Protein AF-A0A9D4DA53-F1 (afdb_monomer_lite)

Sequence (229 aa):
MPGQYHRYPRRIFRSSSSSSSSSSSSSSSSSSSSSSSSISSSSSSSSSSSSSSSSSSSSSSSSSSSSSSSSSSSSSAAAAAAAAVVVVEVVVVVVVVVVVVVVVVVVVVVVVVVVVEVEVVVVVVVVVVVVVVVVVIVVVVVVVVVVVVVVVVVVVVVVVVVVVVVVVVVAVVVVVVVVVVVVVVVVVVVVVVVVVVVVVVVVVVVVVVVVVVVVVVVEVVYKVFKLLM

Radius of gyration: 72.39 Å; chains: 1; bounding box: 134×86×219 Å

Structure (mmCIF, N/CA/C/O backbone):
data_AF-A0A9D4DA53-F1
#
_entry.id   AF-A0A9D4DA53-F1
#
loop_
_atom_site.group_PDB
_atom_site.id
_atom_site.type_symbol
_atom_site.label_atom_id
_atom_site.label_alt_id
_atom_site.label_comp_id
_atom_site.label_asym_id
_atom_site.label_entity_id
_atom_site.label_seq_id
_atom_site.pdbx_PDB_ins_code
_atom_site.Cartn_x
_atom_site.Cartn_y
_atom_site.Cartn_z
_atom_site.occupancy
_atom_site.B_iso_or_equiv
_atom_site.auth_seq_id
_atom_site.auth_comp_id
_atom_site.auth_asym_id
_atom_site.auth_atom_id
_atom_site.pdbx_PDB_model_num
ATOM 1 N N . MET A 1 1 ? 1.112 43.609 28.127 1.00 52.12 1 MET A N 1
ATOM 2 C CA . MET A 1 1 ? -0.219 44.181 28.433 1.00 52.12 1 MET A CA 1
ATOM 3 C C . MET A 1 1 ? -1.091 43.083 29.027 1.00 52.12 1 MET A C 1
ATOM 5 O O . MET A 1 1 ? -1.159 42.033 28.400 1.00 52.12 1 MET A O 1
ATOM 9 N N . PRO A 1 2 ? -1.708 43.268 30.206 1.00 50.66 2 PRO A N 1
ATOM 10 C CA . PRO A 1 2 ? -2.645 42.300 30.775 1.00 50.66 2 PRO A CA 1
ATOM 11 C C . PRO A 1 2 ? -4.085 42.581 30.306 1.00 50.66 2 PRO A C 1
ATOM 13 O O . PRO A 1 2 ? -4.630 43.645 30.587 1.00 50.66 2 PRO A O 1
ATOM 16 N N . GLY A 1 3 ? -4.708 41.629 29.607 1.00 52.81 3 GLY A N 1
ATOM 17 C CA . GLY A 1 3 ? -6.143 41.663 29.296 1.00 52.81 3 GLY A CA 1
ATOM 18 C C . GLY A 1 3 ? -6.958 41.009 30.414 1.00 52.81 3 GLY A C 1
ATOM 19 O O . GLY A 1 3 ? -6.623 39.910 30.846 1.00 52.81 3 GLY A O 1
ATOM 20 N N . GLN A 1 4 ? -8.010 41.677 30.891 1.00 59.19 4 GLN A N 1
ATOM 21 C CA . GLN A 1 4 ? -8.919 41.177 31.933 1.00 59.19 4 GLN A CA 1
ATOM 22 C C . GLN A 1 4 ? -10.347 40.964 31.390 1.00 59.19 4 GLN A C 1
ATOM 24 O O . GLN A 1 4 ? -10.688 41.489 30.332 1.00 59.19 4 GLN A O 1
ATOM 29 N N . TYR A 1 5 ? -11.187 40.300 32.200 1.00 47.75 5 TYR A N 1
ATOM 30 C CA . TYR A 1 5 ? -12.646 40.124 32.041 1.00 47.75 5 TYR A CA 1
ATOM 31 C C . TYR A 1 5 ? -13.084 39.121 30.938 1.00 47.75 5 TYR A C 1
ATOM 33 O O . TYR A 1 5 ? -12.321 38.825 30.030 1.00 47.75 5 TYR A O 1
ATOM 41 N N . HIS A 1 6 ? -14.269 38.485 30.977 1.00 52.47 6 HIS A N 1
ATOM 42 C CA . HIS A 1 6 ? -15.476 38.696 31.809 1.00 52.47 6 HIS A CA 1
ATOM 43 C C . HIS A 1 6 ? -16.073 37.383 32.405 1.00 52.47 6 HIS A C 1
ATOM 45 O O . HIS A 1 6 ? -15.463 36.321 32.337 1.00 52.47 6 HIS A O 1
ATOM 51 N N . ARG A 1 7 ? -17.257 37.463 33.044 1.00 54.94 7 ARG A N 1
ATOM 52 C CA . ARG A 1 7 ? -17.916 36.420 33.873 1.00 54.94 7 ARG A CA 1
ATOM 53 C C . ARG A 1 7 ? -19.320 36.023 33.360 1.00 54.94 7 ARG A C 1
ATOM 55 O O . ARG A 1 7 ? -20.121 36.931 33.172 1.00 54.94 7 ARG A O 1
ATOM 62 N N . TYR A 1 8 ? -19.649 34.717 33.413 1.00 45.56 8 TYR A N 1
ATOM 63 C CA . TYR A 1 8 ? -21.004 34.119 33.626 1.00 45.56 8 TYR A CA 1
ATOM 64 C C . TYR A 1 8 ? -22.143 34.470 32.613 1.00 45.56 8 TYR A C 1
ATOM 66 O O . TYR A 1 8 ? -21.909 35.290 31.731 1.00 45.56 8 TYR A O 1
ATOM 74 N N . PRO A 1 9 ? -23.385 33.905 32.692 1.00 57.00 9 PRO A N 1
ATOM 75 C CA . PRO A 1 9 ? -23.928 32.797 33.508 1.00 57.00 9 PRO A CA 1
ATOM 76 C C . PRO A 1 9 ? -24.655 31.661 32.717 1.00 57.00 9 PRO A C 1
ATOM 78 O O . PRO A 1 9 ? -24.706 31.629 31.493 1.00 57.00 9 PRO A O 1
ATOM 81 N N . ARG A 1 10 ? -25.251 30.726 33.480 1.00 49.84 10 ARG A N 1
ATOM 82 C CA . ARG A 1 10 ? -26.115 29.579 33.100 1.00 49.84 10 ARG A CA 1
ATOM 83 C C . ARG A 1 10 ? -27.223 29.861 32.062 1.00 49.84 10 ARG A C 1
ATOM 85 O O . ARG A 1 10 ? -27.816 30.936 32.056 1.00 49.84 10 ARG A O 1
ATOM 92 N N . ARG A 1 11 ? -27.702 28.787 31.412 1.00 49.25 11 ARG A N 1
ATOM 93 C CA . ARG A 1 11 ? -29.139 28.591 31.111 1.00 49.25 11 ARG A CA 1
ATOM 94 C C . ARG A 1 11 ? -29.649 27.253 31.657 1.00 49.25 11 ARG A C 1
ATOM 96 O O . ARG A 1 11 ? -28.903 26.285 31.740 1.00 49.25 11 ARG A O 1
ATOM 103 N N . ILE A 1 12 ? -30.923 27.237 32.041 1.00 49.75 12 ILE A N 1
ATOM 104 C CA . ILE A 1 12 ? -31.707 26.062 32.449 1.00 49.75 12 ILE A CA 1
ATOM 105 C C . ILE A 1 12 ? -32.776 25.856 31.376 1.00 49.75 12 ILE A C 1
ATOM 107 O O . ILE A 1 12 ? -33.325 26.845 30.892 1.00 49.75 12 ILE A O 1
ATOM 111 N N . PHE A 1 13 ? -33.130 24.609 31.064 1.00 45.81 13 PHE A N 1
ATOM 112 C CA . PHE A 1 13 ? -34.412 24.303 30.430 1.00 45.81 13 PHE A CA 1
ATOM 113 C C . PHE A 1 13 ? -35.111 23.146 31.150 1.00 45.81 13 PHE A C 1
ATOM 115 O O . PHE A 1 13 ? -34.511 22.110 31.424 1.00 45.81 13 PHE A O 1
ATOM 122 N N . ARG A 1 14 ? -36.391 23.357 31.468 1.00 56.56 14 ARG A N 1
ATOM 123 C CA . ARG A 1 14 ? -37.342 22.363 31.977 1.00 56.56 14 ARG A CA 1
ATOM 124 C C . ARG A 1 14 ? -38.511 22.301 30.995 1.00 56.56 14 ARG A C 1
ATOM 126 O O . ARG A 1 14 ? -39.096 23.339 30.705 1.00 56.56 14 ARG A O 1
ATOM 133 N N . SER A 1 15 ? -38.867 21.104 30.548 1.00 43.38 15 SER A N 1
ATOM 134 C CA . SER A 1 15 ? -40.193 20.675 30.062 1.00 43.38 15 SER A CA 1
ATOM 135 C C . SER A 1 15 ? -40.105 19.141 29.984 1.00 43.38 15 SER A C 1
ATOM 137 O O . SER A 1 15 ? -39.123 18.651 29.439 1.00 43.38 15 SER A O 1
ATOM 139 N N . SER A 1 16 ? -40.911 18.303 30.642 1.00 46.66 16 SER A N 1
ATOM 140 C CA . SER A 1 16 ? -42.367 18.293 30.892 1.00 46.66 16 SER A CA 1
ATOM 141 C C . SER A 1 16 ? -43.195 17.951 29.649 1.00 46.66 16 SER A C 1
ATOM 143 O O . SER A 1 16 ? -43.472 18.848 28.857 1.00 46.66 16 SER A O 1
ATOM 145 N N . SER A 1 17 ? -43.656 16.692 29.528 1.00 42.91 17 SER A N 1
ATOM 146 C CA . SER A 1 17 ? -45.090 16.315 29.670 1.00 42.91 17 SER A CA 1
ATOM 147 C C . SER A 1 17 ? -45.451 14.917 29.112 1.00 42.91 17 SER A C 1
ATOM 149 O O . SER A 1 17 ? -44.774 14.414 28.224 1.00 42.91 17 SER A O 1
ATOM 151 N N . SER A 1 18 ? -46.566 14.352 29.619 1.00 39.41 18 SER A N 1
ATOM 152 C CA . SER A 1 18 ? -47.489 13.357 28.995 1.00 39.41 18 SER A CA 1
ATOM 153 C C . SER A 1 18 ? -46.903 12.071 28.366 1.00 39.41 18 SER A C 1
ATOM 155 O O . SER A 1 18 ? -46.364 12.099 27.269 1.00 39.41 18 SER A O 1
ATOM 157 N N . SER A 1 19 ? -46.978 10.896 29.004 1.00 48.22 19 SER A N 1
ATOM 158 C CA . SER A 1 19 ? -48.161 9.996 29.070 1.00 48.22 19 SER A CA 1
ATOM 159 C C . SER A 1 19 ? -48.735 9.527 27.718 1.00 48.22 19 SER A C 1
ATOM 161 O O . SER A 1 19 ? -49.374 10.305 27.019 1.00 48.22 19 SER A O 1
ATOM 163 N N . SER A 1 20 ? -48.636 8.224 27.420 1.00 36.50 20 SER A N 1
ATOM 164 C CA . SER A 1 20 ? -49.614 7.457 26.613 1.00 36.50 20 SER A CA 1
ATOM 165 C C . SER A 1 20 ? -49.422 5.941 26.819 1.00 36.50 20 SER A C 1
ATOM 167 O O . SER A 1 20 ? -48.342 5.506 27.218 1.00 36.50 20 SER A O 1
ATOM 169 N N . SER A 1 21 ? -50.479 5.141 26.628 1.00 46.25 21 SER A N 1
ATOM 170 C CA . SER A 1 21 ? -50.524 3.710 26.984 1.00 46.25 21 SER A CA 1
ATOM 171 C C . SER A 1 21 ? -51.344 2.869 25.992 1.00 46.25 21 SER A C 1
ATOM 173 O O . SER A 1 21 ? -52.471 3.227 25.661 1.00 46.25 21 SER A O 1
ATOM 175 N N . SER A 1 22 ? -50.773 1.757 25.506 1.00 38.19 22 SER A N 1
ATOM 176 C CA . SER A 1 22 ? -51.409 0.636 24.763 1.00 38.19 22 SER A CA 1
ATOM 177 C C . SER A 1 22 ? -50.315 -0.289 24.180 1.00 38.19 22 SER A C 1
ATOM 179 O O . SER A 1 22 ? -49.172 0.151 24.102 1.00 38.19 22 SER A O 1
ATOM 181 N N . SER A 1 23 ? -50.519 -1.518 23.676 1.00 40.12 23 SER A N 1
ATOM 182 C CA . SER A 1 23 ? -51.458 -2.653 23.889 1.00 40.12 23 SER A CA 1
ATOM 183 C C . SER A 1 23 ? -51.085 -3.753 22.856 1.00 40.12 23 SER A C 1
ATOM 185 O O . SER A 1 23 ? -50.592 -3.385 21.794 1.00 40.12 23 SER A O 1
ATOM 187 N N . SER A 1 24 ? -51.423 -5.044 23.072 1.00 37.59 24 SER A N 1
ATOM 188 C CA . SER A 1 24 ? -51.358 -6.177 22.081 1.00 37.59 24 SER A CA 1
ATOM 189 C C . SER A 1 24 ? -49.951 -6.550 21.522 1.00 37.59 24 SER A C 1
ATOM 191 O O . SER A 1 24 ? -49.042 -5.737 21.614 1.00 37.59 24 SER A O 1
ATOM 193 N N . SER A 1 25 ? -49.623 -7.709 20.913 1.00 37.44 25 SER A N 1
ATOM 194 C CA . SER A 1 25 ? -50.118 -9.120 20.835 1.00 37.44 25 SER A CA 1
ATOM 195 C C . SER A 1 25 ? -49.089 -9.934 19.989 1.00 37.44 25 SER A C 1
ATOM 197 O O . SER A 1 25 ? -48.328 -9.307 19.261 1.00 37.44 25 SER A O 1
ATOM 199 N N . SER A 1 26 ? -48.992 -11.275 19.917 1.00 37.00 26 SER A N 1
ATOM 200 C CA . SER A 1 26 ? -49.454 -12.450 20.702 1.00 37.00 26 SER A CA 1
ATOM 201 C C . SER A 1 26 ? -48.804 -13.741 20.114 1.00 37.00 26 SER A C 1
ATOM 203 O O . SER A 1 26 ? -48.104 -13.645 19.109 1.00 37.00 26 SER A O 1
ATOM 205 N N . SER A 1 27 ? -49.161 -14.945 20.614 1.00 36.59 27 SER A N 1
ATOM 206 C CA . SER A 1 27 ? -48.881 -16.300 20.029 1.00 36.59 27 SER A CA 1
ATOM 207 C C . SER A 1 27 ? -47.419 -16.806 20.182 1.00 36.59 27 SER A C 1
ATOM 209 O O . SER A 1 27 ? -46.504 -16.174 19.677 1.00 36.59 27 SER A O 1
ATOM 211 N N . SER A 1 28 ? -47.123 -17.799 21.048 1.00 36.91 28 SER A N 1
ATOM 212 C CA . SER A 1 28 ? -47.136 -19.283 20.827 1.00 36.91 28 SER A CA 1
ATOM 213 C C . SER A 1 28 ? -45.850 -19.808 20.128 1.00 36.91 28 SER A C 1
ATOM 215 O O . SER A 1 28 ? -45.198 -19.030 19.449 1.00 36.91 28 SER A O 1
ATOM 217 N N . SER A 1 29 ? -45.341 -21.049 20.249 1.00 35.72 29 SER A N 1
ATOM 218 C CA . SER A 1 29 ? -45.806 -22.390 20.716 1.00 35.72 29 SER A CA 1
ATOM 219 C C . SER A 1 29 ? -44.545 -23.230 21.139 1.00 35.72 29 SER A C 1
ATOM 221 O O . SER A 1 29 ? -43.447 -22.717 20.957 1.00 35.72 29 SER A O 1
ATOM 223 N N . SER A 1 30 ? -44.487 -24.494 21.618 1.00 36.84 30 SER A N 1
ATOM 224 C CA . SER A 1 30 ? -45.399 -25.529 22.190 1.00 36.84 30 SER A CA 1
ATOM 225 C C . SER A 1 30 ? -44.588 -26.789 22.622 1.00 36.84 30 SER A C 1
ATOM 227 O O . SER A 1 30 ? -43.616 -27.111 21.945 1.00 36.84 30 SER A O 1
ATOM 229 N N . SER A 1 31 ? -45.077 -27.570 23.608 1.00 37.19 31 SER A N 1
ATOM 230 C CA . SER A 1 31 ? -44.659 -28.963 23.970 1.00 37.19 31 SER A CA 1
ATOM 231 C C . SER A 1 31 ? -43.270 -29.131 24.656 1.00 37.19 31 SER A C 1
ATOM 233 O O . SER A 1 31 ? -42.379 -28.325 24.433 1.00 37.19 31 SER A O 1
ATOM 235 N N . SER A 1 32 ? -42.989 -30.123 25.529 1.00 36.53 32 SER A N 1
ATOM 236 C CA . SER A 1 32 ? -43.643 -31.431 25.795 1.00 36.53 32 SER A CA 1
ATOM 237 C C . SER A 1 32 ? -43.478 -31.936 27.258 1.00 36.53 32 SER A C 1
ATOM 239 O O . SER A 1 32 ? -42.452 -31.657 27.860 1.00 36.53 32 SER A O 1
ATOM 241 N N . SER A 1 33 ? -44.467 -32.710 27.752 1.00 37.66 33 SER A N 1
ATOM 242 C CA . SER A 1 33 ? -44.471 -33.929 28.630 1.00 37.66 33 SER A CA 1
ATOM 243 C C . SER A 1 33 ? -43.394 -34.173 29.739 1.00 37.66 33 SER A C 1
ATOM 245 O O . SER A 1 33 ? -42.234 -33.845 29.555 1.00 37.66 33 SER A O 1
ATOM 247 N N . SER A 1 34 ? -43.629 -34.851 30.888 1.00 37.19 34 SER A N 1
ATOM 248 C CA . SER A 1 34 ? -44.709 -35.780 31.331 1.00 37.19 34 SER A CA 1
ATOM 249 C C . SER A 1 34 ? -44.812 -35.909 32.881 1.00 37.19 34 SER A C 1
ATOM 251 O O . SER A 1 34 ? -43.816 -35.666 33.547 1.00 37.19 34 SER A O 1
ATOM 253 N N . SER A 1 35 ? -45.967 -36.386 33.396 1.00 36.38 35 SER A N 1
ATOM 254 C CA . SER A 1 35 ? -46.252 -37.218 34.616 1.00 36.38 35 SER A CA 1
ATOM 255 C C . SER A 1 35 ? -45.470 -37.002 35.947 1.00 36.38 35 SER A C 1
ATOM 257 O O . SER A 1 35 ? -44.250 -36.953 35.959 1.00 36.38 35 SER A O 1
ATOM 259 N N . SER A 1 36 ? -46.057 -37.012 37.161 1.00 37.88 36 SER A N 1
ATOM 260 C CA . SER A 1 36 ? -47.086 -37.926 37.737 1.00 37.88 36 SER A CA 1
ATOM 261 C C . SER A 1 36 ? -47.688 -37.362 39.066 1.00 37.88 36 SER A C 1
ATOM 263 O O . SER A 1 36 ? -47.331 -36.264 39.474 1.00 37.88 36 SER A O 1
ATOM 265 N N . SER A 1 37 ? -48.470 -38.110 39.868 1.00 36.69 37 SER A N 1
ATOM 266 C CA . SER A 1 37 ? -49.948 -38.199 39.755 1.00 36.69 37 SER A CA 1
ATOM 267 C C . SER A 1 37 ? -50.648 -38.872 40.980 1.00 36.69 37 SER A C 1
ATOM 269 O O . SER A 1 37 ? -51.132 -39.997 40.870 1.00 36.69 37 SER A O 1
ATOM 271 N N . SER A 1 38 ? -50.738 -38.200 42.140 1.00 38.19 38 SER A N 1
ATOM 272 C CA . SER A 1 38 ? -51.474 -38.646 43.361 1.00 38.19 38 SER A CA 1
ATOM 273 C C . SER A 1 38 ? -51.983 -37.402 44.133 1.00 38.19 38 SER A C 1
ATOM 275 O O . SER A 1 38 ? -51.151 -36.564 44.466 1.00 38.19 38 SER A O 1
ATOM 277 N N . ILE A 1 39 ? -53.276 -37.088 44.3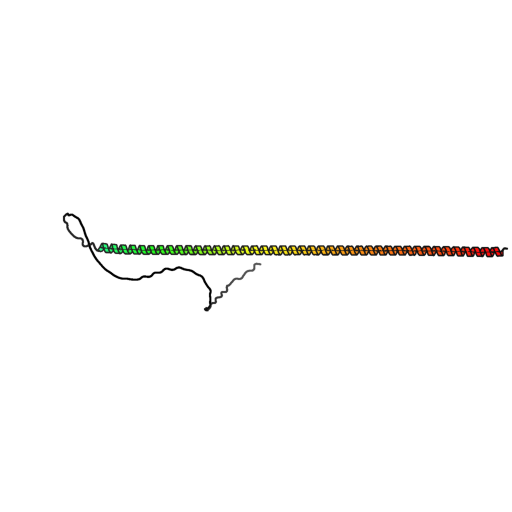50 1.00 37.72 39 ILE A N 1
ATOM 278 C CA . ILE A 1 39 ? -54.431 -37.861 44.889 1.00 37.72 39 ILE A CA 1
ATOM 279 C C . ILE A 1 39 ? -54.097 -38.340 46.334 1.00 37.72 39 ILE A C 1
ATOM 281 O O . ILE A 1 39 ? -53.068 -38.978 46.510 1.00 37.72 39 ILE A O 1
ATOM 285 N N . SER A 1 40 ? -54.827 -38.037 47.427 1.00 33.00 40 SER A N 1
ATOM 286 C CA . SER A 1 40 ? -56.294 -37.927 47.600 1.00 33.00 40 SER A CA 1
ATOM 287 C C . SER A 1 40 ? -56.776 -36.937 48.690 1.00 33.00 40 SER A C 1
ATOM 289 O O . SER A 1 40 ? -56.045 -36.558 49.596 1.00 33.00 40 SER A O 1
ATOM 291 N N . SER A 1 41 ? -58.067 -36.604 48.607 1.00 34.75 41 SER A N 1
ATOM 292 C CA . SER A 1 41 ? -58.944 -35.807 49.490 1.00 34.75 41 SER A CA 1
ATOM 293 C C . SER A 1 41 ? -59.242 -36.340 50.908 1.00 34.75 41 SER A C 1
ATOM 295 O O . SER A 1 41 ? -59.266 -37.556 51.087 1.00 34.75 41 SER A O 1
ATOM 297 N N . SER A 1 42 ? -59.658 -35.438 51.824 1.00 33.34 42 SER A N 1
ATOM 298 C CA . SER A 1 42 ? -60.733 -35.534 52.871 1.00 33.34 42 SER A CA 1
ATOM 299 C C . SER A 1 42 ? -60.409 -34.585 54.054 1.00 33.34 42 SER A C 1
ATOM 301 O O . SER A 1 42 ? -59.253 -34.557 54.452 1.00 33.34 42 SER A O 1
ATOM 303 N N . SER A 1 43 ? -61.244 -33.723 54.662 1.00 34.97 43 SER A N 1
ATOM 304 C CA . SER A 1 43 ? -62.707 -33.567 54.884 1.00 34.97 43 SER A CA 1
ATOM 305 C C . SER A 1 43 ? -63.128 -33.893 56.333 1.00 34.97 43 SER A C 1
ATOM 307 O O . SER A 1 43 ? -62.969 -35.033 56.750 1.00 34.97 43 SER A O 1
ATOM 309 N N . SER A 1 44 ? -63.780 -32.929 57.016 1.00 34.72 44 SER A N 1
ATOM 310 C CA . SER A 1 44 ? -64.633 -33.107 58.227 1.00 34.72 44 SER A CA 1
ATOM 311 C C . SER A 1 44 ? -63.961 -33.542 59.557 1.00 34.72 44 SER A C 1
ATOM 313 O O . SER A 1 44 ? -62.856 -34.063 59.542 1.00 34.72 44 SER A O 1
ATOM 315 N N . SER A 1 45 ? -64.549 -33.398 60.763 1.00 35.44 45 SER A N 1
ATOM 316 C CA . SER A 1 45 ? -65.577 -32.467 61.306 1.00 35.44 45 SER A CA 1
ATOM 317 C C . SER A 1 45 ? -65.685 -32.583 62.853 1.00 35.44 45 SER A C 1
ATOM 319 O O . SER A 1 45 ? -65.649 -33.690 63.371 1.00 35.44 45 SER A O 1
ATOM 321 N N . SER A 1 46 ? -65.979 -31.465 63.539 1.00 34.72 46 SER A N 1
ATOM 322 C CA . SER A 1 46 ? -66.791 -31.336 64.784 1.00 34.72 46 SER A CA 1
ATOM 323 C C . SER A 1 46 ? -66.379 -31.907 66.177 1.00 34.72 46 SER A C 1
ATOM 325 O O . SER A 1 46 ? -65.984 -33.052 66.341 1.00 34.72 46 SER A O 1
ATOM 327 N N . SER A 1 47 ? -66.734 -31.107 67.205 1.00 35.31 47 SER A N 1
ATOM 328 C CA . SER A 1 47 ? -67.382 -31.459 68.505 1.00 35.31 47 SER A CA 1
ATOM 329 C C . SER A 1 47 ? -66.658 -32.146 69.700 1.00 35.31 47 SER A C 1
ATOM 331 O O . SER A 1 47 ? -66.534 -33.361 69.745 1.00 35.31 47 SER A O 1
ATOM 333 N N . SER A 1 48 ? -66.476 -31.349 70.775 1.00 36.81 48 SER A N 1
ATOM 334 C CA . SER A 1 48 ? -67.137 -31.494 72.109 1.00 36.81 48 SER A CA 1
ATOM 335 C C . SER A 1 48 ? -66.612 -32.402 73.263 1.00 36.81 48 SER A C 1
ATOM 337 O O . SER A 1 48 ? -66.491 -33.610 73.129 1.00 36.81 48 SER A O 1
ATOM 339 N N . SER A 1 49 ? -66.576 -31.791 74.470 1.00 36.66 49 SER A N 1
ATOM 340 C CA . SER A 1 49 ? -66.991 -32.321 75.805 1.00 36.66 49 SER A CA 1
ATOM 341 C C . SER A 1 49 ? -66.090 -33.201 76.724 1.00 36.66 49 SER A C 1
ATOM 343 O O . SER A 1 49 ? -65.975 -34.403 76.539 1.00 36.66 49 SER A O 1
ATOM 345 N N . SER A 1 50 ? -65.712 -32.606 77.876 1.00 36.34 50 SER A N 1
ATOM 346 C CA . SER A 1 50 ? -66.051 -33.049 79.265 1.00 36.34 50 SER A CA 1
ATOM 347 C C . SER A 1 50 ? -65.333 -34.196 80.046 1.00 36.34 50 SER A C 1
ATOM 349 O O . SER A 1 50 ? -65.440 -35.365 79.704 1.00 36.34 50 SER A O 1
ATOM 351 N N . SER A 1 51 ? -64.863 -33.834 81.264 1.00 37.34 51 SER A N 1
ATOM 352 C CA . SER A 1 51 ? -65.052 -34.525 82.583 1.00 37.34 51 SER A CA 1
ATOM 353 C C . SER A 1 51 ? -64.112 -35.628 83.170 1.00 37.34 51 SER A C 1
ATOM 355 O O . SER A 1 51 ? -64.184 -36.789 82.794 1.00 37.34 51 SER A O 1
ATOM 357 N N . SER A 1 52 ? -63.465 -35.266 84.303 1.00 36.16 52 SER A N 1
ATOM 358 C CA . SER A 1 52 ? -63.474 -35.946 85.642 1.00 36.16 52 SER A CA 1
ATOM 359 C C . SER A 1 52 ? -62.555 -37.136 86.065 1.00 36.16 52 SER A C 1
ATOM 361 O O . SER A 1 52 ? -62.591 -38.207 85.475 1.00 36.16 52 SER A O 1
ATOM 363 N N . SER A 1 53 ? -61.976 -36.997 87.289 1.00 35.19 53 SER A N 1
ATOM 364 C CA . SER A 1 53 ? -61.667 -38.022 88.355 1.00 35.19 53 SER A CA 1
ATOM 365 C C . SER A 1 53 ? -60.608 -39.145 88.134 1.00 35.19 53 SER A C 1
ATOM 367 O O . SER A 1 53 ? -60.442 -39.594 87.012 1.00 35.19 53 SER A O 1
ATOM 369 N N . SER A 1 54 ? -59.900 -39.720 89.142 1.00 36.25 54 SER A N 1
ATOM 370 C CA . SER A 1 54 ? -59.598 -39.371 90.569 1.00 36.25 54 SER A CA 1
ATOM 371 C C . SER A 1 54 ? -58.578 -40.354 91.245 1.00 36.25 54 SER A C 1
ATOM 373 O O . SER A 1 54 ? -58.313 -41.417 90.693 1.00 36.25 54 SER A O 1
ATOM 375 N N . SER A 1 55 ? -58.143 -40.060 92.496 1.00 35.81 55 SER A N 1
ATOM 376 C CA . SER A 1 55 ? -57.552 -40.986 93.526 1.00 35.81 55 SER A CA 1
ATOM 377 C C . SER A 1 55 ? -56.034 -41.348 93.403 1.00 35.81 55 SER A C 1
ATOM 379 O O . SER A 1 55 ? -55.511 -41.333 92.298 1.00 35.81 55 SER A O 1
ATOM 381 N N . SER A 1 56 ? -55.222 -41.670 94.445 1.00 34.34 56 SER A N 1
ATOM 382 C CA . SER A 1 56 ? -55.443 -41.942 95.900 1.00 34.34 56 SER A CA 1
ATOM 383 C C . SER A 1 56 ? -54.179 -41.727 96.797 1.00 34.34 56 SER A C 1
ATOM 385 O O . SER A 1 56 ? -53.076 -41.957 96.315 1.00 34.34 56 SER A O 1
ATOM 387 N N . SER A 1 57 ? -54.372 -41.483 98.115 1.00 33.47 57 SER A N 1
ATOM 388 C CA . SER A 1 57 ? -53.477 -41.814 99.279 1.00 33.47 57 SER A CA 1
ATOM 389 C C . SER A 1 57 ? -52.106 -41.081 99.443 1.00 33.47 57 SER A C 1
ATOM 391 O O . SER A 1 57 ? -51.514 -40.664 98.460 1.00 33.47 57 SER A O 1
ATOM 393 N N . SER A 1 58 ? -51.505 -40.864 100.639 1.00 32.94 58 SER A N 1
ATOM 394 C CA . SER A 1 58 ? -51.803 -41.302 102.035 1.00 32.94 58 SER A CA 1
ATOM 395 C C . SER A 1 58 ? -51.188 -40.364 103.124 1.00 32.94 58 SER A C 1
ATOM 397 O O . SER A 1 58 ? -50.112 -39.838 102.882 1.00 32.94 58 SER A O 1
ATOM 399 N N . SER A 1 59 ? -51.842 -40.250 104.303 1.00 32.53 59 SER A N 1
ATOM 400 C CA . SER A 1 59 ? -51.334 -40.168 105.721 1.00 32.53 59 SER A CA 1
ATOM 401 C C . SER A 1 59 ? -50.117 -39.267 106.128 1.00 32.53 59 SER A C 1
ATOM 403 O O . SER A 1 59 ? -49.143 -39.190 105.399 1.00 32.53 59 SER A O 1
ATOM 405 N N . SER A 1 60 ? -49.989 -38.610 107.306 1.00 31.64 60 SER A N 1
ATOM 406 C CA . SER A 1 60 ? -50.779 -38.507 108.565 1.00 31.64 60 SER A CA 1
ATOM 407 C C . SER A 1 60 ? -50.470 -37.210 109.369 1.00 31.64 60 SER A C 1
ATOM 409 O O . SER A 1 60 ? -49.337 -36.749 109.382 1.00 31.64 60 SER A O 1
ATOM 411 N N . SER A 1 61 ? -51.464 -36.705 110.121 1.00 34.41 61 SER A N 1
ATOM 412 C CA . SER A 1 61 ? -51.411 -35.971 111.422 1.00 34.41 61 SER A CA 1
ATOM 413 C C . SER A 1 61 ? -50.156 -35.194 111.907 1.00 34.41 61 SER A C 1
ATOM 415 O O . SER A 1 61 ? -49.139 -35.818 112.213 1.00 34.41 61 SER A O 1
ATOM 417 N N . SER A 1 62 ? -50.330 -33.914 112.302 1.00 33.28 62 SER A N 1
ATOM 418 C CA . SER A 1 62 ? -50.363 -33.495 113.738 1.00 33.28 62 SER A CA 1
ATOM 419 C C . SER A 1 62 ? -50.575 -31.981 113.990 1.00 33.28 62 SER A C 1
ATOM 421 O O . SER A 1 62 ? -49.744 -31.167 113.620 1.00 33.28 62 SER 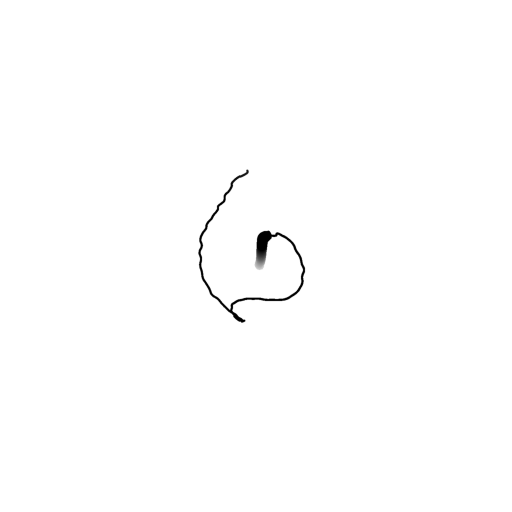A O 1
ATOM 423 N N . SER A 1 63 ? -51.643 -31.667 114.735 1.00 37.78 63 SER A N 1
ATOM 424 C CA . SER A 1 63 ? -51.705 -30.754 115.904 1.00 37.78 63 SER A CA 1
ATOM 425 C C . SER A 1 63 ? -51.312 -29.252 115.869 1.00 37.78 63 SER A C 1
ATOM 427 O O . SER A 1 63 ? -50.192 -28.872 115.556 1.00 37.78 63 SER A O 1
ATOM 429 N N . SER A 1 64 ? -52.207 -28.460 116.489 1.00 36.22 64 SER A N 1
ATOM 430 C CA . SER A 1 64 ? -51.951 -27.259 117.323 1.00 36.22 64 SER A CA 1
ATOM 431 C C . SER A 1 64 ? -51.788 -25.856 116.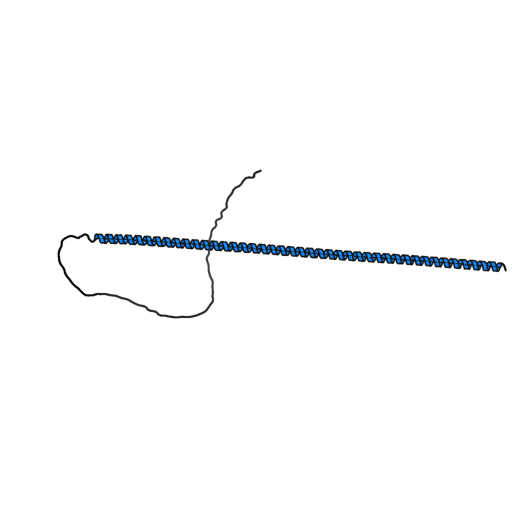698 1.00 36.22 64 SER A C 1
ATOM 433 O O . SER A 1 64 ? -50.721 -25.460 116.254 1.00 36.22 64 SER A O 1
ATOM 435 N N . SER A 1 65 ? -52.839 -25.049 116.904 1.00 44.16 65 SER A N 1
ATOM 436 C CA . SER A 1 65 ? -52.802 -23.698 117.509 1.00 44.16 65 SER A CA 1
ATOM 437 C C . SER A 1 65 ? -51.896 -22.593 116.929 1.00 44.16 65 SER A C 1
ATOM 439 O O . SER A 1 65 ? -50.701 -22.574 117.213 1.00 44.16 65 SER A O 1
ATOM 441 N N . SER A 1 66 ? -52.501 -21.530 116.367 1.00 34.41 66 SER A N 1
ATOM 442 C CA . SER A 1 66 ? -52.484 -20.164 116.963 1.00 34.41 66 SER A CA 1
ATOM 443 C C . SER A 1 66 ? -53.107 -19.069 116.074 1.00 34.41 66 SER A C 1
ATOM 445 O O . SER A 1 66 ? -52.798 -18.952 114.898 1.00 34.41 66 SER A O 1
ATOM 447 N N . SER A 1 67 ? -53.931 -18.228 116.705 1.00 38.81 67 SER A N 1
ATOM 448 C CA . SER A 1 67 ? -53.966 -16.753 116.616 1.00 38.81 67 SER A CA 1
ATOM 449 C C . SER A 1 67 ? -53.746 -15.992 115.284 1.00 38.81 67 SER A C 1
ATOM 451 O O . SER A 1 67 ? -52.624 -15.831 114.820 1.00 38.81 67 SER A O 1
ATOM 453 N N . SER A 1 68 ? -54.806 -15.271 114.891 1.00 44.22 68 SER A N 1
ATOM 454 C CA . SER A 1 68 ? -54.787 -13.853 114.455 1.00 44.22 68 SER A CA 1
ATOM 455 C C . SER A 1 68 ? -54.332 -13.431 113.039 1.00 44.22 68 SER A C 1
ATOM 457 O O . SER A 1 68 ? -53.184 -13.571 112.641 1.00 44.22 68 SER A O 1
ATOM 459 N N . SER A 1 69 ? -55.232 -12.673 112.386 1.00 45.25 69 SER A N 1
ATOM 460 C CA . SER A 1 69 ? -54.985 -11.555 111.441 1.00 45.25 69 SER A CA 1
ATOM 461 C C . SER A 1 69 ? -54.119 -11.775 110.184 1.00 45.25 69 SER A C 1
ATOM 463 O O . SER A 1 69 ? -52.892 -11.748 110.249 1.00 45.25 69 SER A O 1
ATOM 465 N N . SER A 1 70 ? -54.746 -11.805 108.995 1.00 39.53 70 SER A N 1
ATOM 466 C CA . SER A 1 70 ? -54.061 -11.622 107.692 1.00 39.53 70 SER A CA 1
ATOM 467 C C . SER A 1 70 ? -55.003 -11.143 106.562 1.00 39.53 70 SER A C 1
ATOM 469 O O . SER A 1 70 ? -55.244 -11.860 105.595 1.00 39.53 70 SER A O 1
ATOM 471 N N . SER A 1 71 ? -55.548 -9.925 106.641 1.00 45.00 71 SER A N 1
ATOM 472 C CA . SER A 1 71 ? -56.500 -9.393 105.633 1.00 45.00 71 SER A CA 1
ATOM 473 C C . SER A 1 71 ? -55.843 -8.743 104.397 1.00 45.00 71 SER A C 1
ATOM 475 O O . SER A 1 71 ? -56.493 -7.987 103.680 1.00 45.00 71 SER A O 1
ATOM 477 N N . SER A 1 72 ? -54.549 -8.986 104.166 1.00 49.00 72 SER A N 1
ATOM 478 C CA . SER A 1 72 ? -53.684 -8.113 103.346 1.00 49.00 72 SER A CA 1
ATOM 479 C C . SER A 1 72 ? -53.200 -8.729 102.025 1.00 49.00 72 SER A C 1
ATOM 481 O O . SER A 1 72 ? -52.465 -8.087 101.279 1.00 49.00 72 SER A O 1
ATOM 483 N N . SER A 1 73 ? -53.560 -9.981 101.739 1.00 48.69 73 SER A N 1
ATOM 484 C CA . SER A 1 73 ? -52.846 -10.832 100.769 1.00 48.69 73 SER A CA 1
ATOM 485 C C . SER A 1 73 ? -53.208 -10.624 99.291 1.00 48.69 73 SER A C 1
ATOM 487 O O . SER A 1 73 ? -52.619 -11.268 98.429 1.00 48.69 73 SER A O 1
ATOM 489 N N . SER A 1 74 ? -54.185 -9.770 98.973 1.00 53.25 74 SER A N 1
ATOM 490 C CA . SER A 1 74 ? -54.709 -9.583 97.609 1.00 53.25 74 SER A CA 1
ATOM 491 C C . SER A 1 74 ? -54.051 -8.441 96.824 1.00 53.25 74 SER A C 1
ATOM 493 O O . SER A 1 74 ? -54.064 -8.459 95.594 1.00 53.25 74 SER A O 1
ATOM 495 N N . SER A 1 75 ? -53.436 -7.464 97.498 1.00 57.41 75 SER A N 1
ATOM 496 C CA . SER A 1 75 ? -52.782 -6.314 96.850 1.00 57.41 75 SER A CA 1
ATOM 497 C C . SER A 1 75 ? -51.425 -6.662 96.225 1.00 57.41 75 SER A C 1
ATOM 499 O O . SER A 1 75 ? -51.060 -6.107 95.187 1.00 57.41 75 SER A O 1
ATOM 501 N N . SER A 1 76 ? -50.697 -7.623 96.800 1.00 60.50 76 SER A N 1
ATOM 502 C CA . SER A 1 76 ? -49.404 -8.098 96.289 1.00 60.50 76 SER A CA 1
ATOM 503 C C . SER A 1 76 ? -49.523 -8.798 94.930 1.00 60.50 76 SER A C 1
ATOM 505 O O . SER A 1 76 ? -48.675 -8.597 94.062 1.00 60.50 76 SER A O 1
ATOM 507 N N . ALA A 1 77 ? -50.598 -9.560 94.705 1.00 62.88 77 ALA A N 1
ATOM 508 C CA . ALA A 1 77 ? -50.860 -10.227 93.429 1.00 62.88 77 ALA A CA 1
ATOM 509 C C . ALA A 1 77 ? -51.094 -9.225 92.282 1.00 62.88 77 ALA A C 1
ATOM 511 O O . ALA A 1 77 ? -50.571 -9.410 91.183 1.00 62.88 77 ALA A O 1
ATOM 512 N N . ALA A 1 78 ? -51.817 -8.130 92.544 1.00 67.31 78 ALA A N 1
ATOM 513 C CA . ALA A 1 78 ? -52.032 -7.064 91.565 1.00 67.31 78 ALA A CA 1
ATOM 514 C C . ALA A 1 78 ? -50.726 -6.326 91.213 1.00 67.31 78 ALA A C 1
ATOM 516 O O . ALA A 1 78 ? -50.467 -6.056 90.040 1.00 67.31 78 ALA A O 1
ATOM 517 N N . ALA A 1 79 ? -49.868 -6.061 92.206 1.00 71.06 79 ALA A N 1
ATOM 518 C CA . ALA A 1 79 ? -48.549 -5.469 91.977 1.00 71.06 79 ALA A CA 1
ATOM 519 C C . ALA A 1 79 ? -47.631 -6.386 91.144 1.00 71.06 79 ALA A C 1
ATOM 521 O O . ALA A 1 79 ? -46.958 -5.914 90.228 1.00 71.06 79 ALA A O 1
ATOM 522 N N . ALA A 1 80 ? -47.649 -7.699 91.403 1.00 74.62 80 ALA A N 1
ATOM 523 C CA . ALA A 1 80 ? -46.905 -8.680 90.611 1.00 74.62 80 ALA A CA 1
ATOM 524 C C . ALA A 1 80 ? -47.403 -8.758 89.155 1.00 74.62 80 ALA A C 1
ATOM 526 O O . ALA A 1 80 ? -46.591 -8.815 88.233 1.00 74.62 80 ALA A O 1
ATOM 527 N N . ALA A 1 81 ? -48.721 -8.697 88.932 1.00 76.94 81 ALA A N 1
ATOM 528 C CA . ALA A 1 81 ? -49.299 -8.655 87.589 1.00 76.94 81 ALA A CA 1
ATOM 529 C C . ALA A 1 81 ? -48.902 -7.378 86.823 1.00 76.94 81 ALA A C 1
ATOM 531 O O . ALA A 1 81 ? -48.506 -7.460 85.662 1.00 76.94 81 ALA A O 1
ATOM 532 N N . ALA A 1 82 ? -48.934 -6.210 87.475 1.00 79.81 82 ALA A N 1
ATOM 533 C CA . ALA A 1 82 ? -48.484 -4.953 86.873 1.00 79.81 82 ALA A CA 1
ATOM 534 C C . ALA A 1 82 ? -46.986 -4.989 86.510 1.00 79.81 82 ALA A C 1
ATOM 536 O O . ALA A 1 82 ? -46.610 -4.602 85.405 1.00 79.81 82 ALA A O 1
ATOM 537 N N . ALA A 1 83 ? -46.137 -5.524 87.396 1.00 81.88 83 ALA A N 1
ATOM 538 C CA . ALA A 1 83 ? -44.715 -5.714 87.114 1.00 81.88 83 ALA A CA 1
ATOM 539 C C . ALA A 1 83 ? -44.479 -6.669 85.928 1.00 81.88 83 ALA A C 1
ATOM 541 O O . ALA A 1 83 ? -43.634 -6.390 85.079 1.00 81.88 83 ALA A O 1
ATOM 542 N N . ALA A 1 84 ? -45.252 -7.755 85.821 1.00 83.62 84 ALA A N 1
ATOM 543 C CA . ALA A 1 84 ? -45.174 -8.675 84.688 1.00 83.62 84 ALA A CA 1
ATOM 544 C C . ALA A 1 84 ? -45.557 -8.001 83.356 1.00 83.62 84 ALA A C 1
ATOM 546 O O . ALA A 1 84 ? -44.874 -8.219 82.357 1.00 83.62 84 ALA A O 1
ATOM 547 N N . VAL A 1 85 ? -46.587 -7.143 83.337 1.00 88.19 85 VAL A N 1
ATOM 548 C CA . VAL A 1 85 ? -46.960 -6.362 82.141 1.00 88.19 85 VAL A CA 1
ATOM 549 C C . VAL A 1 85 ? -45.827 -5.425 81.715 1.00 88.19 85 VAL A C 1
ATOM 551 O O . VAL A 1 85 ? -45.459 -5.435 80.544 1.00 88.19 85 VAL A O 1
ATOM 554 N N . VAL A 1 86 ? -45.213 -4.690 82.651 1.00 90.94 86 VAL A N 1
ATOM 555 C CA . VAL A 1 86 ? -44.072 -3.802 82.349 1.00 90.94 86 VAL A CA 1
ATOM 556 C C . VAL A 1 86 ? -42.868 -4.589 81.816 1.00 90.94 86 VAL A C 1
ATOM 558 O O . VAL A 1 86 ? -42.228 -4.160 80.860 1.00 90.94 86 VAL A O 1
ATOM 561 N N . VAL A 1 87 ? -42.569 -5.768 82.375 1.00 91.88 87 VAL A N 1
ATOM 562 C CA . VAL A 1 87 ? -41.495 -6.637 81.859 1.00 91.88 87 VAL A CA 1
ATOM 563 C C . VAL A 1 87 ? -41.803 -7.122 80.439 1.00 91.88 87 VAL A C 1
ATOM 565 O O . VAL A 1 87 ? -40.912 -7.101 79.591 1.00 91.88 87 VAL A O 1
ATOM 568 N N . VAL A 1 88 ? -43.048 -7.511 80.144 1.00 93.44 88 VAL A N 1
ATOM 569 C CA . VAL A 1 88 ? -43.465 -7.907 78.787 1.00 93.44 88 VAL A CA 1
ATOM 570 C C . VAL A 1 88 ? -43.366 -6.733 77.808 1.00 93.44 88 VAL A C 1
ATOM 572 O O . VAL A 1 88 ? -42.839 -6.914 76.713 1.00 93.44 88 VAL A O 1
ATOM 575 N N . GLU A 1 89 ? -43.799 -5.532 78.194 1.00 94.25 89 GLU A N 1
ATOM 576 C CA . GLU A 1 89 ? -43.682 -4.323 77.369 1.00 94.25 89 GLU A CA 1
ATOM 577 C C . GLU A 1 89 ? -42.213 -3.996 77.052 1.00 94.25 89 GLU A C 1
ATOM 579 O O . GLU A 1 89 ? -41.858 -3.821 75.886 1.00 94.25 89 GLU A O 1
ATOM 584 N N . VAL A 1 90 ? -41.332 -4.014 78.059 1.00 94.38 90 VAL A N 1
ATOM 585 C CA . VAL A 1 90 ? -39.885 -3.807 77.873 1.00 94.38 90 VAL A CA 1
ATOM 586 C C . VAL A 1 90 ? -39.280 -4.874 76.954 1.00 94.38 90 VAL A C 1
ATOM 588 O O . VAL A 1 90 ? -38.495 -4.533 76.069 1.00 94.38 90 VAL A O 1
ATOM 591 N N . VAL A 1 91 ? -39.662 -6.148 77.096 1.00 95.12 91 VAL A N 1
ATOM 592 C CA . VAL A 1 91 ? -39.207 -7.224 76.196 1.00 95.12 91 VAL A CA 1
ATOM 593 C C . VAL A 1 91 ? -39.687 -6.991 74.760 1.00 95.12 91 VAL A C 1
ATOM 595 O O . VAL A 1 91 ? -38.891 -7.136 73.834 1.00 95.12 91 VAL A O 1
ATOM 598 N N . VAL A 1 92 ? -40.940 -6.574 74.550 1.00 95.75 92 VAL A N 1
ATOM 599 C CA . VAL A 1 92 ? -41.462 -6.234 73.214 1.00 95.75 92 VAL A CA 1
ATOM 600 C C . VAL A 1 92 ? -40.696 -5.055 72.607 1.00 95.75 92 VAL A C 1
ATOM 602 O O . VAL A 1 92 ? -40.281 -5.142 71.451 1.00 95.75 92 VAL A O 1
ATOM 605 N N . VAL A 1 93 ? -40.431 -3.993 73.373 1.00 95.94 93 VAL A N 1
ATOM 606 C CA . VAL A 1 93 ? -39.628 -2.846 72.912 1.00 95.94 93 VAL A CA 1
ATOM 607 C C . VAL A 1 93 ? -38.207 -3.278 72.536 1.00 95.94 93 VAL A C 1
ATOM 609 O O . VAL A 1 93 ? -37.726 -2.907 71.466 1.00 95.94 93 VAL A O 1
ATOM 612 N N . VAL A 1 94 ? -37.547 -4.109 73.350 1.00 96.19 94 VAL A N 1
ATOM 613 C CA . VAL A 1 94 ? -36.209 -4.646 73.040 1.00 96.19 94 VAL A CA 1
ATOM 614 C C . VAL A 1 94 ? -36.227 -5.495 71.766 1.00 96.19 94 VAL A C 1
ATOM 616 O O . VAL A 1 94 ? -35.360 -5.316 70.913 1.00 96.19 94 VAL A O 1
ATOM 619 N N . VAL A 1 95 ? -37.225 -6.367 71.580 1.00 96.31 95 VAL A N 1
ATOM 620 C CA . VAL A 1 95 ? -37.375 -7.168 70.352 1.00 96.31 95 VAL A CA 1
ATOM 621 C C . VAL A 1 95 ? -37.584 -6.273 69.127 1.00 96.31 95 VAL A C 1
ATOM 623 O O . VAL A 1 95 ? -36.927 -6.486 68.109 1.00 96.31 95 VAL A O 1
ATOM 626 N N . VAL A 1 96 ? -38.424 -5.236 69.217 1.00 96.62 96 VAL A N 1
ATOM 627 C CA . VAL A 1 96 ? -38.625 -4.267 68.124 1.00 96.62 96 VAL A CA 1
ATOM 628 C C . VAL A 1 96 ? -37.327 -3.525 67.794 1.00 96.62 96 VAL A C 1
ATOM 630 O O . VAL A 1 96 ? -36.978 -3.417 66.619 1.00 96.62 96 VAL A O 1
ATOM 633 N N . VAL A 1 97 ? -36.566 -3.072 68.797 1.00 96.75 97 VAL A N 1
ATOM 634 C CA . VAL A 1 97 ? -35.260 -2.422 68.586 1.00 96.75 97 VAL A CA 1
ATOM 635 C C . VAL A 1 97 ? -34.266 -3.374 67.913 1.00 96.75 97 VAL A C 1
ATOM 637 O O . VAL A 1 97 ? -33.608 -2.974 66.954 1.00 96.75 97 VAL A O 1
ATOM 640 N N . VAL A 1 98 ? -34.188 -4.639 68.341 1.00 96.81 98 VAL A N 1
ATOM 641 C CA . VAL A 1 98 ? -33.326 -5.652 67.705 1.00 96.81 98 VAL A CA 1
ATOM 642 C C . VAL A 1 98 ? -33.735 -5.894 66.249 1.00 96.81 98 VAL A C 1
ATOM 644 O O . VAL A 1 98 ? -32.868 -5.907 65.377 1.00 96.81 98 VAL A O 1
ATOM 647 N N . VAL A 1 99 ? -35.033 -6.015 65.951 1.00 96.88 99 VAL A N 1
ATOM 648 C CA . VAL A 1 99 ? -35.531 -6.165 64.572 1.00 96.88 99 VAL A CA 1
ATOM 649 C C . VAL A 1 99 ? -35.178 -4.945 63.717 1.00 96.88 99 VAL A C 1
ATOM 651 O O . VAL A 1 99 ? -34.692 -5.114 62.600 1.00 96.88 99 VAL A O 1
ATOM 654 N N . VAL A 1 100 ? -35.340 -3.722 64.233 1.00 97.06 100 VAL A N 1
ATOM 655 C CA . VAL A 1 100 ? -34.950 -2.491 63.522 1.00 97.06 100 VAL A CA 1
ATOM 656 C C . VAL A 1 100 ? -33.443 -2.458 63.252 1.00 97.06 100 VAL A C 1
ATOM 658 O O . VAL A 1 100 ? -33.042 -2.155 62.129 1.00 97.06 100 VAL A O 1
ATOM 661 N N . VAL A 1 101 ? -32.601 -2.823 64.224 1.00 97.06 101 VAL A N 1
ATOM 662 C CA . VAL A 1 101 ? -31.141 -2.905 64.035 1.00 97.06 101 VAL A CA 1
ATOM 663 C C . VAL A 1 101 ? -30.776 -3.946 62.972 1.00 97.06 101 VAL A C 1
ATOM 665 O O . VAL A 1 101 ? -29.974 -3.646 62.090 1.00 97.06 101 VAL A O 1
ATOM 668 N N . VAL A 1 102 ? -31.394 -5.132 62.988 1.00 97.12 102 VAL A N 1
ATOM 669 C CA . VAL A 1 102 ? -31.174 -6.169 61.963 1.00 97.12 102 VAL A CA 1
ATOM 670 C C . VAL A 1 102 ? -31.590 -5.674 60.574 1.00 97.12 102 VAL A C 1
ATOM 672 O O . VAL A 1 102 ? -30.829 -5.841 59.624 1.00 97.12 102 VAL A O 1
ATOM 675 N N . VAL A 1 103 ? -32.743 -5.007 60.443 1.00 97.19 103 VAL A N 1
ATOM 676 C CA . VAL A 1 103 ? -33.191 -4.420 59.167 1.00 97.19 103 VAL A CA 1
ATOM 677 C C . VAL A 1 103 ? -32.215 -3.348 58.672 1.00 97.19 103 VAL A C 1
ATOM 679 O O . VAL A 1 103 ? -31.856 -3.360 57.497 1.00 97.19 103 VAL A O 1
ATOM 682 N N . VAL A 1 104 ? -31.726 -2.463 59.548 1.00 97.25 104 VAL A N 1
ATOM 683 C CA . VAL A 1 104 ? -30.718 -1.450 59.185 1.00 97.25 104 VAL A CA 1
ATOM 684 C C . VAL A 1 104 ? -29.412 -2.104 58.725 1.00 97.25 104 VAL A C 1
ATOM 686 O O . VAL A 1 104 ? -28.871 -1.701 57.699 1.00 97.25 104 VAL A O 1
ATOM 689 N N . VAL A 1 105 ? -28.930 -3.143 59.416 1.00 97.38 105 VAL A N 1
ATOM 690 C CA . VAL A 1 105 ? -27.727 -3.891 59.008 1.00 97.38 105 VAL A CA 1
ATOM 691 C C . VAL A 1 105 ? -27.924 -4.558 57.643 1.00 97.38 105 VAL A C 1
ATOM 693 O O . VAL A 1 105 ? -27.050 -4.438 56.787 1.00 97.38 105 VAL A O 1
ATOM 696 N N . VAL A 1 106 ? -29.073 -5.194 57.392 1.00 97.25 106 VAL A N 1
ATOM 697 C CA . VAL A 1 106 ? -29.390 -5.797 56.083 1.00 97.25 106 VAL A CA 1
ATOM 698 C C . VAL A 1 106 ? -29.424 -4.739 54.976 1.00 97.25 106 VAL A C 1
ATOM 700 O O . VAL A 1 106 ? -28.829 -4.953 53.923 1.00 97.25 106 VAL A O 1
ATOM 703 N N . VAL A 1 107 ? -30.044 -3.577 55.211 1.00 97.38 107 VAL A N 1
ATOM 704 C CA . VAL A 1 107 ? -30.061 -2.469 54.239 1.00 97.38 107 VAL A CA 1
ATOM 705 C C . VAL A 1 107 ? -28.647 -1.950 53.959 1.00 97.38 107 VAL A C 1
ATOM 707 O O . VAL A 1 107 ? -28.302 -1.751 52.796 1.00 97.38 107 VAL A O 1
ATOM 710 N N . VAL A 1 108 ? -27.802 -1.785 54.982 1.00 97.38 108 VAL A N 1
ATOM 711 C CA . VAL A 1 108 ? -26.399 -1.371 54.803 1.00 97.38 108 VAL A CA 1
ATOM 712 C C . VAL A 1 108 ? -25.612 -2.407 53.994 1.00 97.38 108 VAL A C 1
ATOM 714 O O . VAL A 1 108 ? -24.899 -2.024 53.070 1.00 97.38 108 VAL A O 1
ATOM 717 N N . VAL A 1 109 ? -25.774 -3.705 54.271 1.00 97.31 109 VAL A N 1
ATOM 718 C CA . VAL A 1 109 ? -25.122 -4.778 53.498 1.00 97.31 109 VAL A CA 1
ATOM 719 C C . VAL A 1 109 ? -25.574 -4.762 52.035 1.00 97.31 109 VAL A C 1
ATOM 721 O O . VAL A 1 109 ? -24.727 -4.818 51.148 1.00 97.31 109 VAL A O 1
ATOM 724 N N . VAL A 1 110 ? -26.875 -4.613 51.760 1.00 97.38 110 VAL A N 1
ATOM 725 C CA . VAL A 1 110 ? -27.398 -4.510 50.384 1.00 97.38 110 VAL A CA 1
ATOM 726 C C . VAL A 1 110 ? -26.837 -3.281 49.662 1.00 97.38 110 VAL A C 1
ATOM 728 O O . VAL A 1 110 ? -26.416 -3.396 48.514 1.00 97.38 110 VAL A O 1
ATOM 731 N N . VAL A 1 111 ? -26.761 -2.121 50.325 1.00 97.44 111 VAL A N 1
ATOM 732 C CA . VAL A 1 111 ? -26.156 -0.910 49.742 1.00 97.44 111 VAL A CA 1
ATOM 733 C C . VAL A 1 111 ? -24.670 -1.119 49.433 1.00 97.44 111 VAL A C 1
ATOM 735 O O . VAL A 1 111 ? -24.225 -0.737 48.354 1.00 97.44 111 VAL A O 1
ATOM 738 N N . VAL A 1 112 ? -23.907 -1.761 50.325 1.00 97.25 112 VAL A N 1
ATOM 739 C CA . VAL A 1 112 ? -22.486 -2.075 50.086 1.00 97.25 112 VAL A CA 1
ATOM 740 C C . VAL A 1 112 ? -22.314 -3.032 48.903 1.00 97.25 112 VAL A C 1
ATOM 742 O O . VAL A 1 112 ? -21.460 -2.781 48.057 1.00 97.25 112 VAL A O 1
ATOM 745 N N . VAL A 1 113 ? -23.142 -4.078 48.789 1.00 97.19 113 VAL A N 1
ATOM 746 C CA . VAL A 1 113 ? -23.110 -5.002 47.638 1.00 97.19 113 VAL A CA 1
ATOM 747 C C . VAL A 1 113 ? -23.389 -4.258 46.330 1.00 97.19 113 VAL A C 1
ATOM 749 O O . VAL A 1 113 ? -22.605 -4.381 45.395 1.00 97.19 113 VAL A O 1
ATOM 752 N N . VAL A 1 114 ? -24.430 -3.419 46.279 1.00 97.19 114 VAL A N 1
ATOM 753 C CA . VAL A 1 114 ? -24.765 -2.631 45.077 1.00 97.19 114 VAL A CA 1
ATOM 754 C C . VAL A 1 114 ? -23.647 -1.649 44.703 1.00 97.19 114 VAL A C 1
ATOM 756 O O . VAL A 1 114 ? -23.361 -1.477 43.519 1.00 97.19 114 VAL A O 1
ATOM 759 N N . VAL A 1 115 ? -22.975 -1.024 45.677 1.00 97.00 115 VAL A N 1
ATOM 760 C CA . VAL A 1 115 ? -21.809 -0.160 45.405 1.00 97.00 115 VAL A CA 1
ATOM 761 C C . VAL A 1 115 ? -20.658 -0.968 44.800 1.00 97.00 115 VAL A C 1
ATOM 763 O O . VAL A 1 115 ? -20.115 -0.555 43.778 1.00 97.00 115 VAL A O 1
ATOM 766 N N . VAL A 1 116 ? -20.330 -2.136 45.361 1.00 97.38 116 VAL A N 1
ATOM 767 C CA . VAL A 1 116 ? -19.267 -3.012 44.835 1.00 97.38 116 VAL A CA 1
ATOM 768 C C . VAL A 1 116 ? -19.600 -3.525 43.429 1.00 97.38 116 VAL A C 1
ATOM 770 O O . VAL A 1 116 ? -18.730 -3.525 42.561 1.00 97.38 116 VAL A O 1
ATOM 773 N N . GLU A 1 117 ? -20.851 -3.905 43.155 1.00 97.00 117 GLU A N 1
ATOM 774 C CA . GLU A 1 117 ? -21.290 -4.297 41.807 1.00 97.00 117 GLU A CA 1
ATOM 775 C C . GLU A 1 117 ? -21.136 -3.147 40.798 1.00 97.00 117 GLU A C 1
ATOM 777 O O . GLU A 1 117 ? -20.615 -3.355 39.700 1.00 97.00 117 GLU A O 1
ATOM 782 N N . VAL A 1 118 ? -21.516 -1.920 41.173 1.00 97.06 118 VAL A N 1
ATOM 783 C CA . VAL A 1 118 ? -21.341 -0.728 40.326 1.00 97.06 118 VAL A CA 1
ATOM 784 C C . VAL A 1 118 ? -19.859 -0.417 40.090 1.00 97.06 118 VAL A C 1
ATOM 786 O O . VAL A 1 118 ? -19.481 -0.139 38.952 1.00 97.06 118 VAL A O 1
ATOM 789 N N . GLU A 1 119 ? -19.002 -0.504 41.111 1.00 97.06 119 GLU A N 1
ATOM 790 C CA . GLU A 1 119 ? -17.552 -0.318 40.959 1.00 97.06 119 GLU A CA 1
ATOM 791 C C . GLU A 1 119 ? -16.937 -1.367 40.020 1.00 97.06 119 GLU A C 1
ATOM 793 O O . GLU A 1 119 ? -16.181 -1.010 39.113 1.00 97.06 119 GLU A O 1
ATOM 798 N N . VAL A 1 120 ? -17.314 -2.644 40.155 1.00 97.06 120 VAL A N 1
ATOM 799 C CA . VAL A 1 120 ? -16.872 -3.721 39.252 1.00 97.06 120 VAL A CA 1
ATOM 800 C C . VAL A 1 120 ? -17.327 -3.462 37.813 1.00 97.06 120 VAL A C 1
ATOM 802 O O . VAL A 1 120 ? -16.518 -3.584 36.891 1.00 97.06 120 VAL A O 1
ATOM 805 N N . VAL A 1 121 ? -18.578 -3.042 37.593 1.00 96.88 121 VAL A N 1
ATOM 806 C CA . VAL A 1 121 ? -19.078 -2.680 36.254 1.00 96.88 121 VAL A CA 1
ATOM 807 C C . VAL A 1 121 ? -18.301 -1.496 35.669 1.00 96.88 121 VAL A C 1
ATOM 809 O O . VAL A 1 121 ? -17.916 -1.545 34.500 1.00 96.88 121 VAL A O 1
ATOM 812 N N . VAL A 1 122 ? -18.002 -0.461 36.461 1.00 97.12 122 VAL A N 1
ATOM 813 C CA . VAL A 1 122 ? -17.185 0.683 36.016 1.00 97.12 122 VAL A CA 1
ATOM 814 C C . VAL A 1 122 ? -15.769 0.240 35.638 1.00 97.12 122 VAL A C 1
ATOM 816 O O . VAL A 1 122 ? -15.281 0.629 34.576 1.00 97.12 122 VAL A O 1
ATOM 819 N N . VAL A 1 123 ? -15.123 -0.617 36.437 1.00 97.06 123 VAL A N 1
ATOM 820 C CA . VAL A 1 123 ? -13.794 -1.170 36.119 1.00 97.06 123 VAL A CA 1
ATOM 821 C C . VAL A 1 123 ? -13.827 -1.985 34.823 1.00 97.06 123 VAL A C 1
ATOM 823 O O . VAL A 1 123 ? -12.968 -1.787 33.964 1.00 97.06 123 VAL A O 1
ATOM 826 N N . VAL A 1 124 ? -14.835 -2.843 34.624 1.00 97.00 124 VAL A N 1
ATOM 827 C CA . VAL A 1 124 ? -15.001 -3.616 33.379 1.00 97.00 124 VAL A CA 1
ATOM 828 C C . VAL A 1 124 ? -15.187 -2.693 32.170 1.00 97.00 124 VAL A C 1
ATOM 830 O O . VAL A 1 124 ? -14.531 -2.897 31.149 1.00 97.00 124 VAL A O 1
ATOM 833 N N . VAL A 1 125 ? -16.007 -1.642 32.278 1.00 96.94 125 VAL A N 1
ATOM 834 C CA . VAL A 1 125 ? -16.187 -0.650 31.201 1.00 96.94 125 VAL A CA 1
ATOM 835 C C . VAL A 1 125 ? -14.876 0.076 30.884 1.00 96.94 125 VAL A C 1
ATOM 837 O O . VAL A 1 125 ? -14.532 0.214 29.710 1.00 96.94 125 VAL A O 1
ATOM 840 N N . VAL A 1 126 ? -14.102 0.486 31.895 1.00 96.94 126 VAL A N 1
ATOM 841 C CA . VAL A 1 126 ? -12.785 1.119 31.692 1.00 96.94 126 VAL A CA 1
ATOM 842 C C . VAL A 1 126 ? -11.810 0.163 30.998 1.00 96.94 126 VAL A C 1
ATOM 844 O O . VAL A 1 126 ? -11.149 0.569 30.042 1.00 96.94 126 VAL A O 1
ATOM 847 N N . VAL A 1 127 ? -11.753 -1.110 31.403 1.00 97.12 127 VAL A N 1
ATOM 848 C CA . VAL A 1 127 ? -10.910 -2.128 30.749 1.00 97.12 127 VAL A CA 1
ATOM 849 C C . VAL A 1 127 ? -11.320 -2.331 29.287 1.00 97.12 127 VAL A C 1
ATOM 851 O O . VAL A 1 127 ? -10.452 -2.337 28.414 1.00 97.12 127 VAL A O 1
ATOM 854 N N . VAL A 1 128 ? -12.620 -2.422 28.985 1.00 96.81 128 VAL A N 1
ATOM 855 C CA . VAL A 1 128 ? -13.118 -2.536 27.602 1.00 96.81 128 VAL A CA 1
ATOM 856 C C . VAL A 1 128 ? -12.737 -1.308 26.769 1.00 96.81 128 VAL A C 1
ATOM 858 O O . VAL A 1 128 ? -12.254 -1.468 25.649 1.00 96.81 128 VAL A O 1
ATOM 861 N N . VAL A 1 129 ? -12.872 -0.091 27.307 1.00 96.56 129 VAL A N 1
ATOM 862 C CA . VAL A 1 129 ? -12.451 1.142 26.616 1.00 96.56 129 VAL A CA 1
ATOM 863 C C . VAL A 1 129 ? -10.943 1.144 26.346 1.00 96.56 129 VAL A C 1
ATOM 865 O O . VAL A 1 129 ? -10.533 1.460 25.230 1.00 96.56 129 VAL A O 1
ATOM 868 N N . VAL A 1 130 ? -10.111 0.738 27.311 1.00 96.94 130 VAL A N 1
ATOM 869 C CA . VAL A 1 130 ? -8.653 0.625 27.121 1.00 96.94 130 VAL A CA 1
ATOM 870 C C . VAL A 1 130 ? -8.311 -0.403 26.037 1.00 96.94 130 VAL A C 1
ATOM 872 O O . VAL A 1 130 ? -7.501 -0.105 25.161 1.00 96.94 130 VAL A O 1
ATOM 875 N N . VAL A 1 131 ? -8.958 -1.573 26.029 1.00 96.81 131 VAL A N 1
ATOM 876 C CA . VAL A 1 131 ? -8.764 -2.595 24.984 1.00 96.81 131 VAL A CA 1
ATOM 877 C C . VAL A 1 131 ? -9.158 -2.060 23.603 1.00 96.81 131 VAL A C 1
ATOM 879 O O . VAL A 1 131 ? -8.394 -2.223 22.654 1.00 96.81 131 VAL A O 1
ATOM 882 N N . VAL A 1 132 ? -10.294 -1.364 23.480 1.00 96.81 132 VAL A N 1
ATOM 883 C CA . VAL A 1 132 ? -10.719 -0.738 22.214 1.00 96.81 132 VAL A CA 1
ATOM 884 C C . VAL A 1 132 ? -9.707 0.313 21.744 1.00 96.81 132 VAL A C 1
ATOM 886 O O . VAL A 1 132 ? -9.342 0.315 20.570 1.00 96.81 132 VAL A O 1
ATOM 889 N N . VAL A 1 133 ? -9.194 1.163 22.640 1.00 96.38 133 VAL A N 1
ATOM 890 C CA . VAL A 1 133 ? -8.155 2.155 22.305 1.00 96.38 133 VAL A CA 1
ATOM 891 C C . VAL A 1 133 ? -6.864 1.477 21.830 1.00 96.38 133 VAL A C 1
ATOM 893 O O . VAL A 1 133 ? -6.305 1.892 20.816 1.00 96.38 133 VAL A O 1
ATOM 896 N N . VAL A 1 134 ? -6.416 0.405 22.492 1.00 96.75 134 VAL A N 1
ATOM 897 C CA . VAL A 1 134 ? -5.237 -0.371 22.064 1.00 96.75 134 VAL A CA 1
ATOM 898 C C . VAL A 1 134 ? -5.455 -1.000 20.684 1.00 96.75 134 VAL A C 1
ATOM 900 O O . VAL A 1 134 ? -4.577 -0.893 19.829 1.00 96.75 134 VAL A O 1
ATOM 903 N N . VAL A 1 135 ? -6.627 -1.588 20.419 1.00 96.50 135 VAL A N 1
ATOM 904 C CA . VAL A 1 135 ? -6.968 -2.146 19.097 1.00 96.50 135 VAL A CA 1
ATOM 905 C C . VAL A 1 135 ? -6.962 -1.061 18.015 1.00 96.50 135 VAL A C 1
ATOM 907 O O . VAL A 1 135 ? -6.384 -1.275 16.951 1.00 96.50 135 VAL A O 1
ATOM 910 N N . VAL A 1 136 ? -7.524 0.123 18.282 1.00 96.81 136 VAL A N 1
ATOM 911 C CA . VAL A 1 136 ? -7.490 1.258 17.341 1.00 96.81 136 VAL A CA 1
ATOM 912 C C . VAL A 1 136 ? -6.053 1.709 17.061 1.00 96.81 136 VAL A C 1
ATOM 914 O O . VAL A 1 136 ? -5.703 1.912 15.899 1.00 96.81 136 VAL A O 1
ATOM 917 N N . ILE A 1 137 ? -5.194 1.805 18.082 1.00 96.38 137 ILE A N 1
ATOM 918 C CA . ILE A 1 137 ? -3.771 2.145 17.907 1.00 96.38 137 ILE A CA 1
ATOM 919 C C . ILE A 1 137 ? -3.062 1.097 17.036 1.00 96.38 137 ILE A C 1
ATOM 921 O O . ILE A 1 137 ? -2.354 1.467 16.101 1.00 96.38 137 ILE A O 1
ATOM 925 N N . VAL A 1 138 ? -3.284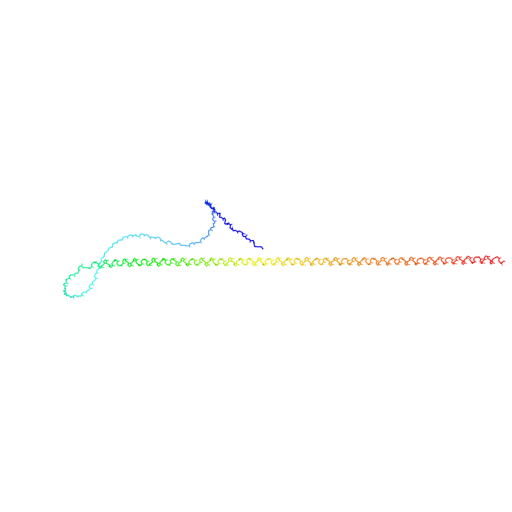 -0.199 17.282 1.00 96.94 138 VAL A N 1
ATOM 926 C CA . VAL A 1 138 ? -2.704 -1.285 16.470 1.00 96.94 138 VAL A CA 1
ATOM 927 C C . VAL A 1 138 ? -3.172 -1.202 15.014 1.00 96.94 138 VAL A C 1
ATOM 929 O O . VAL A 1 138 ? -2.343 -1.295 14.110 1.00 96.94 138 VAL A O 1
ATOM 932 N N . VAL A 1 139 ? -4.463 -0.958 14.762 1.00 96.44 139 VAL A N 1
ATOM 933 C CA . VAL A 1 139 ? -4.996 -0.779 13.399 1.00 96.44 139 VAL A CA 1
ATOM 934 C C . VAL A 1 139 ? -4.356 0.427 12.703 1.00 96.44 139 VAL A C 1
ATOM 936 O O . VAL A 1 139 ? -3.939 0.307 11.552 1.00 96.44 139 VAL A O 1
ATOM 939 N N . VAL A 1 140 ? -4.205 1.565 13.391 1.00 96.88 140 VAL A N 1
ATOM 940 C CA . VAL A 1 140 ? -3.527 2.752 12.837 1.00 96.88 140 VAL A CA 1
ATOM 941 C C . VAL A 1 140 ? -2.062 2.453 12.501 1.00 96.88 140 VAL A C 1
ATOM 943 O O . VAL A 1 140 ? -1.610 2.806 11.413 1.00 96.88 140 VAL A O 1
ATOM 946 N N . VAL A 1 141 ? -1.329 1.754 13.374 1.00 96.62 141 VAL A N 1
ATOM 947 C CA . VAL A 1 141 ? 0.063 1.345 13.109 1.00 96.62 141 VAL A CA 1
ATOM 948 C C . VAL A 1 141 ? 0.150 0.418 11.892 1.00 96.62 141 VAL A C 1
ATOM 950 O O . VAL A 1 141 ? 0.996 0.640 11.028 1.00 96.62 141 VAL A O 1
ATOM 953 N N . VAL A 1 142 ? -0.746 -0.567 11.765 1.00 96.88 142 VAL A N 1
ATOM 954 C CA . VAL A 1 142 ? -0.799 -1.461 10.593 1.00 96.88 142 VAL A CA 1
ATOM 955 C C . VAL A 1 142 ? -1.075 -0.677 9.306 1.00 96.88 142 VAL A C 1
ATOM 957 O O . VAL A 1 142 ? -0.383 -0.889 8.312 1.00 96.88 142 VAL A O 1
ATOM 960 N N . VAL A 1 143 ? -2.018 0.272 9.318 1.00 96.38 143 VAL A N 1
ATOM 961 C CA . VAL A 1 143 ? -2.300 1.136 8.156 1.00 96.38 143 VAL A CA 1
ATOM 962 C C . VAL A 1 143 ? -1.078 1.979 7.776 1.00 96.38 143 VAL A C 1
ATOM 964 O O . VAL A 1 143 ? -0.733 2.042 6.598 1.00 96.38 143 VAL A O 1
ATOM 967 N N . VAL A 1 144 ? -0.376 2.574 8.748 1.00 96.81 144 VAL A N 1
ATOM 968 C CA . VAL A 1 144 ? 0.858 3.340 8.491 1.00 96.81 144 VAL A CA 1
ATOM 969 C C . VAL A 1 144 ? 1.949 2.453 7.884 1.00 96.81 144 VAL A C 1
ATOM 971 O O . VAL A 1 144 ? 2.569 2.851 6.899 1.00 96.81 144 VAL A O 1
ATOM 974 N N . VAL A 1 145 ? 2.152 1.235 8.399 1.00 96.62 145 VAL A N 1
ATOM 975 C CA . VAL A 1 145 ? 3.121 0.275 7.837 1.00 96.62 145 VAL A CA 1
ATOM 976 C C . VAL A 1 145 ? 2.761 -0.100 6.396 1.00 96.62 145 VAL A C 1
ATOM 978 O O . VAL A 1 145 ? 3.637 -0.080 5.532 1.00 96.62 145 VAL A O 1
ATOM 981 N N . VAL A 1 146 ? 1.485 -0.371 6.099 1.00 96.69 146 VAL A N 1
ATOM 982 C CA . VAL A 1 146 ? 1.024 -0.665 4.728 1.00 96.69 146 VAL A CA 1
ATOM 983 C C . VAL A 1 146 ? 1.272 0.521 3.790 1.00 96.69 146 VAL A C 1
ATOM 985 O O . VAL A 1 146 ? 1.793 0.322 2.694 1.00 96.69 146 VAL A O 1
ATOM 988 N N . VAL A 1 147 ? 0.977 1.754 4.216 1.00 96.69 147 VAL A N 1
ATOM 989 C CA . VAL A 1 147 ? 1.252 2.964 3.419 1.00 96.69 147 VAL A CA 1
ATOM 990 C C . VAL A 1 147 ? 2.751 3.125 3.147 1.00 96.69 147 VAL A C 1
ATOM 992 O O . VAL A 1 147 ? 3.132 3.382 2.006 1.00 96.69 147 VAL A O 1
ATOM 995 N N . VAL A 1 148 ? 3.615 2.914 4.147 1.00 96.62 148 VAL A N 1
ATOM 996 C CA . VAL A 1 148 ? 5.078 2.970 3.969 1.00 96.62 148 VAL A CA 1
ATOM 997 C C . VAL A 1 148 ? 5.561 1.903 2.981 1.00 96.62 148 VAL A C 1
ATOM 999 O O . VAL A 1 148 ? 6.345 2.222 2.089 1.00 96.62 148 VAL A O 1
ATOM 1002 N N . VAL A 1 149 ? 5.063 0.665 3.072 1.00 96.88 149 VAL A N 1
ATOM 1003 C CA . VAL A 1 149 ? 5.404 -0.411 2.122 1.00 96.88 149 VAL A CA 1
ATOM 1004 C C . VAL A 1 149 ? 4.971 -0.054 0.697 1.00 96.88 149 VAL A C 1
ATOM 1006 O O . VAL A 1 149 ? 5.764 -0.211 -0.231 1.00 96.88 149 VAL A O 1
ATOM 1009 N N . VAL A 1 150 ? 3.763 0.487 0.507 1.00 96.94 150 VAL A N 1
ATOM 1010 C CA . VAL A 1 150 ? 3.284 0.939 -0.813 1.00 96.94 150 VAL A CA 1
ATOM 1011 C C . VAL A 1 150 ? 4.169 2.058 -1.372 1.00 96.94 150 VAL A C 1
ATOM 1013 O O . VAL A 1 150 ? 4.561 1.990 -2.536 1.00 96.94 150 VAL A O 1
ATOM 1016 N N . VAL A 1 151 ? 4.552 3.048 -0.558 1.00 96.81 151 VAL A N 1
ATOM 1017 C CA . VAL A 1 151 ? 5.467 4.126 -0.980 1.00 96.81 151 VAL A CA 1
ATOM 1018 C C . VAL A 1 151 ? 6.836 3.569 -1.386 1.00 96.81 151 VAL A C 1
ATOM 1020 O O . VAL A 1 151 ? 7.352 3.950 -2.435 1.00 96.81 151 VAL A O 1
ATOM 1023 N N . VAL A 1 152 ? 7.406 2.631 -0.621 1.00 96.88 152 VAL A N 1
ATOM 1024 C CA . VAL A 1 152 ? 8.685 1.982 -0.965 1.00 96.88 152 VAL A CA 1
ATOM 1025 C C . VAL A 1 152 ? 8.582 1.216 -2.288 1.00 96.88 152 VAL A C 1
ATOM 1027 O O . VAL A 1 152 ? 9.458 1.366 -3.139 1.00 96.88 152 VAL A O 1
ATOM 1030 N N . VAL A 1 153 ? 7.504 0.457 -2.513 1.00 97.00 153 VAL A N 1
ATOM 1031 C CA . VAL A 1 153 ? 7.275 -0.255 -3.784 1.00 97.00 153 VAL A CA 1
ATOM 1032 C C . VAL A 1 153 ? 7.160 0.723 -4.958 1.00 97.00 153 VAL A C 1
ATOM 1034 O O . VAL A 1 153 ? 7.793 0.503 -5.989 1.00 97.00 153 VAL A O 1
ATOM 1037 N N . VAL A 1 154 ? 6.427 1.831 -4.804 1.00 97.06 154 VAL A N 1
ATOM 1038 C CA . VAL A 1 154 ? 6.316 2.873 -5.842 1.00 97.06 154 VAL A CA 1
ATOM 1039 C C . VAL A 1 154 ? 7.681 3.497 -6.154 1.00 97.06 154 VAL A C 1
ATOM 1041 O O . VAL A 1 154 ? 8.026 3.635 -7.326 1.00 97.06 154 VAL A O 1
ATOM 1044 N N . VAL A 1 155 ? 8.494 3.811 -5.139 1.00 97.00 155 VAL A N 1
ATOM 1045 C CA . VAL A 1 155 ? 9.857 4.338 -5.336 1.00 97.00 155 VAL A CA 1
ATOM 1046 C C . VAL A 1 155 ? 10.743 3.332 -6.079 1.00 97.00 155 VAL A C 1
ATOM 1048 O O . VAL A 1 155 ? 11.424 3.718 -7.028 1.00 97.00 155 VAL A O 1
ATOM 1051 N N . VAL A 1 156 ? 10.700 2.044 -5.721 1.00 97.12 156 VAL A N 1
ATOM 1052 C CA . VAL A 1 156 ? 11.454 0.989 -6.423 1.00 97.12 156 VAL A CA 1
ATOM 1053 C C . VAL A 1 156 ? 11.018 0.873 -7.887 1.00 97.12 156 VAL A C 1
ATOM 1055 O O . VAL A 1 156 ? 11.875 0.822 -8.768 1.00 97.12 156 VAL A O 1
ATOM 1058 N N . VAL A 1 157 ? 9.712 0.900 -8.176 1.00 97.12 157 VAL A N 1
ATOM 1059 C CA . VAL A 1 157 ? 9.194 0.874 -9.557 1.00 97.12 157 VAL A CA 1
ATOM 1060 C C . VAL A 1 157 ? 9.669 2.094 -10.353 1.00 97.12 157 VAL A C 1
ATOM 1062 O O . VAL A 1 157 ? 10.134 1.932 -11.480 1.00 97.12 157 VAL A O 1
ATOM 1065 N N . VAL A 1 158 ? 9.628 3.299 -9.774 1.00 97.12 158 VAL A N 1
ATOM 1066 C CA . VAL A 1 158 ? 10.134 4.520 -10.428 1.00 97.12 158 VAL A CA 1
ATOM 1067 C C . VAL A 1 158 ? 11.635 4.416 -10.720 1.00 97.12 158 VAL A C 1
ATOM 1069 O O . VAL A 1 158 ? 12.054 4.732 -11.832 1.00 97.12 158 VAL A O 1
ATOM 1072 N N . VAL A 1 159 ? 12.444 3.917 -9.779 1.00 97.19 159 VAL A N 1
ATOM 1073 C CA . VAL A 1 159 ? 13.888 3.703 -9.991 1.00 97.19 159 VAL A CA 1
ATOM 1074 C C . VAL A 1 159 ? 14.142 2.695 -11.117 1.00 97.19 159 VAL A C 1
ATOM 1076 O O . VAL A 1 159 ? 14.966 2.963 -11.989 1.00 97.19 159 VAL A O 1
ATOM 1079 N N . VAL A 1 160 ? 13.409 1.576 -11.160 1.00 97.44 160 VAL A N 1
ATOM 1080 C CA . VAL A 1 160 ? 13.522 0.583 -12.245 1.00 97.44 160 VAL A CA 1
ATOM 1081 C C . VAL A 1 160 ? 13.156 1.194 -13.601 1.00 97.44 160 VAL A C 1
ATOM 1083 O O . VAL A 1 160 ? 13.894 1.003 -14.566 1.00 97.44 160 VAL A O 1
ATOM 1086 N N . VAL A 1 161 ? 12.076 1.979 -13.685 1.00 97.38 161 VAL A N 1
ATOM 1087 C CA . VAL A 1 161 ? 11.686 2.679 -14.923 1.00 97.38 161 VAL A CA 1
ATOM 1088 C C . VAL A 1 161 ? 12.770 3.664 -15.372 1.00 97.38 161 VAL A C 1
ATOM 1090 O O . VAL A 1 161 ? 13.129 3.668 -16.548 1.00 97.38 161 VAL A O 1
ATOM 1093 N N . VAL A 1 162 ? 13.348 4.450 -14.457 1.00 97.44 162 VAL A N 1
ATOM 1094 C CA . VAL A 1 162 ? 14.454 5.373 -14.775 1.00 97.44 162 VAL A CA 1
ATOM 1095 C C . VAL A 1 162 ? 15.682 4.616 -15.290 1.00 97.44 162 VAL A C 1
ATOM 1097 O O . VAL A 1 162 ? 16.253 5.014 -16.304 1.00 97.44 162 VAL A O 1
ATOM 1100 N N . VAL A 1 163 ? 16.063 3.498 -14.661 1.00 97.56 163 VAL A N 1
ATOM 1101 C CA . VAL A 1 163 ? 17.183 2.658 -15.124 1.00 97.56 163 VAL A CA 1
ATOM 1102 C C . VAL A 1 163 ? 16.917 2.097 -16.525 1.00 97.56 163 VAL A C 1
ATOM 1104 O O . VAL A 1 163 ? 17.797 2.172 -17.380 1.00 97.56 163 VAL A O 1
ATOM 1107 N N . VAL A 1 164 ? 15.706 1.601 -16.802 1.00 97.56 164 VAL A N 1
ATOM 1108 C CA . VAL A 1 164 ? 15.326 1.111 -18.141 1.00 97.56 164 VAL A CA 1
ATOM 1109 C C . VAL A 1 164 ? 15.400 2.230 -19.185 1.00 97.56 164 VAL A C 1
ATOM 1111 O O . VAL A 1 164 ? 15.970 2.019 -20.254 1.00 97.56 164 VAL A O 1
ATOM 1114 N N . VAL A 1 165 ? 14.903 3.433 -18.877 1.00 97.44 165 VAL A N 1
ATOM 1115 C CA . VAL A 1 165 ? 14.999 4.595 -19.779 1.00 97.44 165 VAL A CA 1
ATOM 1116 C C . VAL A 1 165 ? 16.459 4.966 -20.057 1.00 97.44 165 VAL A C 1
ATOM 1118 O O . VAL A 1 165 ? 16.816 5.176 -21.215 1.00 97.44 165 VAL A O 1
ATOM 1121 N N . VAL A 1 166 ? 17.327 4.986 -19.040 1.00 97.44 166 VAL A N 1
ATOM 1122 C CA . VAL A 1 166 ? 18.766 5.255 -19.217 1.00 97.44 166 VAL A CA 1
ATOM 1123 C C . VAL A 1 166 ? 19.429 4.194 -20.103 1.00 97.44 166 VAL A C 1
ATOM 1125 O O . VAL A 1 166 ? 20.164 4.552 -21.021 1.00 97.44 166 VAL A O 1
ATOM 1128 N N . VAL A 1 167 ? 19.136 2.905 -19.896 1.00 97.56 167 VAL A N 1
ATOM 1129 C CA . VAL A 1 167 ? 19.664 1.812 -20.735 1.00 97.56 167 VAL A CA 1
ATOM 1130 C C . VAL A 1 167 ? 19.206 1.951 -22.192 1.00 97.56 167 VAL A C 1
ATOM 1132 O O . VAL A 1 167 ? 20.024 1.803 -23.099 1.00 97.56 167 VAL A O 1
ATOM 1135 N N . VAL A 1 168 ? 17.937 2.297 -22.435 1.00 97.75 168 VAL A N 1
ATOM 1136 C CA . VAL A 1 168 ? 17.412 2.542 -23.791 1.00 97.75 168 VAL A CA 1
ATOM 1137 C C . VAL A 1 168 ? 18.095 3.747 -24.446 1.00 97.75 168 VAL A C 1
ATOM 1139 O O . VAL A 1 168 ? 18.508 3.651 -25.600 1.00 97.75 168 VAL A O 1
ATOM 1142 N N . VAL A 1 169 ? 18.281 4.858 -23.723 1.00 97.62 169 VAL A N 1
ATOM 1143 C CA . VAL A 1 169 ? 18.992 6.042 -24.242 1.00 97.62 169 VAL A CA 1
ATOM 1144 C C . VAL A 1 169 ? 20.443 5.705 -24.597 1.00 97.62 169 VAL A C 1
ATOM 1146 O O . VAL A 1 169 ? 20.893 6.051 -25.688 1.00 97.62 169 VAL A O 1
ATOM 1149 N N . VAL A 1 170 ? 21.163 4.978 -23.735 1.00 97.81 170 VAL A N 1
ATOM 1150 C CA . VAL A 1 170 ? 22.540 4.533 -24.016 1.00 97.81 170 VAL A CA 1
ATOM 1151 C C . VAL A 1 170 ? 22.586 3.615 -25.242 1.00 97.81 170 VAL A C 1
ATOM 1153 O O . VAL A 1 170 ? 23.437 3.811 -26.108 1.00 97.81 170 VAL A O 1
ATOM 1156 N N . ALA A 1 171 ? 21.652 2.668 -25.374 1.00 97.12 171 ALA A N 1
ATOM 1157 C CA . ALA A 1 171 ? 21.574 1.790 -26.542 1.00 97.12 171 ALA A CA 1
ATOM 1158 C C . ALA A 1 171 ? 21.329 2.573 -27.847 1.00 97.12 171 ALA A C 1
ATOM 1160 O O . ALA A 1 171 ? 22.009 2.328 -28.844 1.00 97.12 171 ALA A O 1
ATOM 1161 N N . VAL A 1 172 ? 20.423 3.559 -27.838 1.00 97.50 172 VAL A N 1
ATOM 1162 C CA . VAL A 1 172 ? 20.176 4.442 -28.993 1.00 97.50 172 VAL A CA 1
ATOM 1163 C C . VAL A 1 172 ? 21.423 5.259 -29.344 1.00 97.50 172 VAL A C 1
ATOM 1165 O O . VAL A 1 172 ? 21.784 5.329 -30.517 1.00 97.50 172 VAL A O 1
ATOM 1168 N N . VAL A 1 173 ? 22.127 5.823 -28.356 1.00 97.62 173 VAL A N 1
ATOM 1169 C CA . VAL A 1 173 ? 23.383 6.561 -28.586 1.00 97.62 173 VAL A CA 1
ATOM 1170 C C . VAL A 1 173 ? 24.452 5.659 -29.211 1.00 97.62 173 VAL A C 1
ATOM 1172 O O . VAL A 1 173 ? 25.089 6.066 -30.181 1.00 97.62 173 VAL A O 1
ATOM 1175 N N . VAL A 1 174 ? 24.616 4.422 -28.730 1.00 97.94 174 VAL A N 1
ATOM 1176 C CA . VAL A 1 174 ? 25.558 3.450 -29.317 1.00 97.94 174 VAL A CA 1
ATOM 1177 C C . VAL A 1 174 ? 25.192 3.127 -30.770 1.00 97.94 174 VAL A C 1
ATOM 1179 O O . VAL A 1 174 ? 26.072 3.147 -31.629 1.00 97.94 174 VAL A O 1
ATOM 1182 N N . VAL A 1 175 ? 23.909 2.901 -31.080 1.00 98.00 175 VAL A N 1
ATOM 1183 C CA . VAL A 1 175 ? 23.451 2.664 -32.462 1.00 98.00 175 VAL A CA 1
ATOM 1184 C C . VAL A 1 175 ? 23.739 3.870 -33.361 1.00 98.00 175 VAL A C 1
ATOM 1186 O O . VAL A 1 175 ? 24.265 3.692 -34.459 1.00 98.00 175 VAL A O 1
ATOM 1189 N N . VAL A 1 176 ? 23.473 5.097 -32.900 1.00 98.00 176 VAL A N 1
ATOM 1190 C CA . VAL A 1 176 ? 23.780 6.324 -33.657 1.00 98.00 176 VAL A CA 1
ATOM 1191 C C . VAL A 1 176 ? 25.284 6.456 -33.915 1.00 98.00 176 VAL A C 1
ATOM 1193 O O . VAL A 1 176 ? 25.677 6.729 -35.048 1.00 98.00 176 VAL A O 1
ATOM 1196 N N . VAL A 1 177 ? 26.137 6.201 -32.917 1.00 98.12 177 VAL A N 1
ATOM 1197 C CA . VAL A 1 177 ? 27.602 6.227 -33.083 1.00 98.12 177 VAL A CA 1
ATOM 1198 C C . VAL A 1 177 ? 28.065 5.181 -34.103 1.00 98.12 177 VAL A C 1
ATOM 1200 O O . VAL A 1 177 ? 28.861 5.509 -34.981 1.00 98.12 177 VAL A O 1
ATOM 1203 N N . VAL A 1 178 ? 27.538 3.952 -34.054 1.00 98.12 178 VAL A N 1
ATOM 1204 C CA . VAL A 1 178 ? 27.861 2.900 -35.036 1.00 98.12 178 VAL A CA 1
ATOM 1205 C C . VAL A 1 178 ? 27.439 3.310 -36.451 1.00 98.12 178 VAL A C 1
ATOM 1207 O O . VAL A 1 178 ? 28.233 3.170 -37.379 1.00 98.12 178 VAL A O 1
ATOM 1210 N N . VAL A 1 179 ? 26.240 3.876 -36.629 1.00 98.12 179 VAL A N 1
ATOM 1211 C CA . VAL A 1 179 ? 25.773 4.374 -37.936 1.00 98.12 179 VAL A CA 1
ATOM 1212 C C . VAL A 1 179 ? 26.677 5.496 -38.460 1.00 98.12 179 VAL A C 1
ATOM 1214 O O . VAL A 1 179 ? 27.070 5.458 -39.624 1.00 98.12 179 VAL A O 1
ATOM 1217 N N . VAL A 1 180 ? 27.071 6.454 -37.613 1.00 98.12 180 VAL A N 1
ATOM 1218 C CA . VAL A 1 180 ? 28.001 7.533 -37.993 1.00 98.12 180 VAL A CA 1
ATOM 1219 C C . VAL A 1 180 ? 29.361 6.970 -38.421 1.00 98.12 180 VAL A C 1
ATOM 1221 O O . VAL A 1 180 ? 29.878 7.370 -39.463 1.00 98.12 180 VAL A O 1
ATOM 1224 N N . VAL A 1 181 ? 29.920 6.005 -37.682 1.00 98.19 181 VAL A N 1
ATOM 1225 C CA . VAL A 1 181 ? 31.188 5.346 -38.045 1.00 98.19 181 VAL A CA 1
ATOM 1226 C C . VAL A 1 181 ? 31.072 4.615 -39.387 1.00 98.19 181 VAL A C 1
ATOM 1228 O O . VAL A 1 181 ? 31.949 4.773 -40.235 1.00 98.19 181 VAL A O 1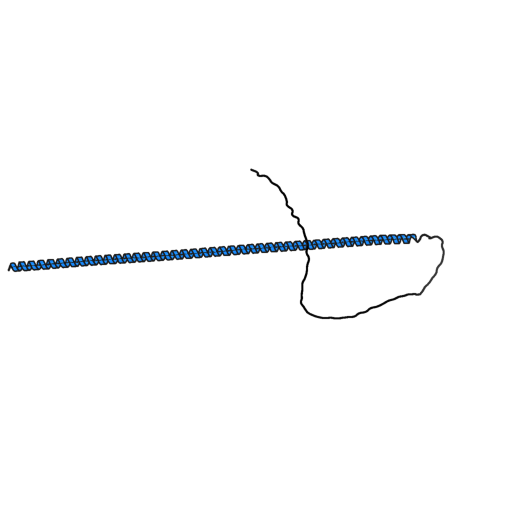
ATOM 1231 N N . VAL A 1 182 ? 29.984 3.876 -39.627 1.00 98.12 182 VAL A N 1
ATOM 1232 C CA . VAL A 1 182 ? 29.743 3.194 -40.912 1.00 98.12 182 VAL A CA 1
ATOM 1233 C C . VAL A 1 182 ? 29.646 4.197 -42.066 1.00 98.12 182 VAL A C 1
ATOM 1235 O O . VAL A 1 182 ? 30.282 3.991 -43.098 1.00 98.12 182 VAL A O 1
ATOM 1238 N N . VAL A 1 183 ? 28.923 5.310 -41.895 1.00 98.19 183 VAL A N 1
ATOM 1239 C CA . VAL A 1 183 ? 28.828 6.370 -42.915 1.00 98.19 183 VAL A CA 1
ATOM 1240 C C . VAL A 1 183 ? 30.200 6.986 -43.209 1.00 98.19 183 VAL A C 1
ATOM 1242 O O . VAL A 1 183 ? 30.555 7.134 -44.377 1.00 98.19 183 VAL A O 1
ATOM 1245 N N . VAL A 1 184 ? 31.007 7.284 -42.185 1.00 98.06 184 VAL A N 1
ATOM 1246 C CA . VAL A 1 184 ? 32.372 7.811 -42.365 1.00 98.06 184 VAL A CA 1
ATOM 1247 C C . VAL A 1 184 ? 33.259 6.816 -43.121 1.00 98.06 184 VAL A C 1
ATOM 1249 O O . VAL A 1 184 ? 33.944 7.214 -44.061 1.00 98.06 184 VAL A O 1
ATOM 1252 N N . VAL A 1 185 ? 33.211 5.522 -42.781 1.00 98.25 185 VAL A N 1
ATOM 1253 C CA . VAL A 1 185 ? 33.966 4.475 -43.494 1.00 98.25 185 VAL A CA 1
ATOM 1254 C C . VAL A 1 185 ? 33.538 4.382 -44.962 1.00 98.25 185 VAL A C 1
ATOM 1256 O O . VAL A 1 185 ? 34.400 4.345 -45.839 1.00 98.25 185 VAL A O 1
ATOM 1259 N N . VAL A 1 186 ? 32.234 4.412 -45.257 1.00 98.19 186 VAL A N 1
ATOM 1260 C CA . VAL A 1 186 ? 31.723 4.402 -46.641 1.00 98.19 186 VAL A CA 1
ATOM 1261 C C . VAL A 1 186 ? 32.198 5.632 -47.420 1.00 98.19 186 VAL A C 1
ATOM 1263 O O . VAL A 1 186 ? 32.669 5.485 -48.547 1.00 98.19 186 VAL A O 1
ATOM 1266 N N . VAL A 1 187 ? 32.151 6.830 -46.828 1.00 98.19 187 VAL A N 1
ATOM 1267 C CA . VAL A 1 187 ? 32.654 8.061 -47.465 1.00 98.19 187 VAL A CA 1
ATOM 1268 C C . VAL A 1 187 ? 34.155 7.965 -47.757 1.00 98.19 187 VAL A C 1
ATOM 1270 O O . VAL A 1 187 ? 34.574 8.289 -48.867 1.00 98.19 187 VAL A O 1
ATOM 1273 N N . VAL A 1 188 ? 34.964 7.467 -46.815 1.00 98.25 188 VAL A N 1
ATOM 1274 C CA . VAL A 1 188 ? 36.410 7.265 -47.023 1.00 98.25 188 VAL A CA 1
ATOM 1275 C C . VAL A 1 188 ? 36.676 6.269 -48.157 1.00 98.25 188 VAL A C 1
ATOM 1277 O O . VAL A 1 188 ? 37.498 6.553 -49.027 1.00 98.25 188 VAL A O 1
ATOM 1280 N N . VAL A 1 189 ? 35.956 5.143 -48.208 1.00 98.31 189 VAL A N 1
ATOM 1281 C CA . VAL A 1 189 ? 36.084 4.156 -49.297 1.00 98.31 189 VAL A CA 1
ATOM 1282 C C . VAL A 1 189 ? 35.718 4.770 -50.652 1.00 98.31 189 VAL A C 1
ATOM 1284 O O . VAL A 1 189 ? 36.466 4.595 -51.613 1.00 98.31 189 VAL A O 1
ATOM 1287 N N . VAL A 1 190 ? 34.627 5.538 -50.739 1.00 98.25 190 VAL A N 1
ATOM 1288 C CA . VAL A 1 190 ? 34.230 6.229 -51.980 1.00 98.25 190 VAL A CA 1
ATOM 1289 C C . VAL A 1 190 ? 35.298 7.233 -52.426 1.00 98.25 190 VAL A C 1
ATOM 1291 O O . VAL A 1 190 ? 35.662 7.240 -53.600 1.00 98.25 190 VAL A O 1
ATOM 1294 N N . VAL A 1 191 ? 35.857 8.031 -51.509 1.00 98.25 191 VAL A N 1
ATOM 1295 C CA . VAL A 1 191 ? 36.944 8.977 -51.827 1.00 98.25 191 VAL A CA 1
ATOM 1296 C C . VAL A 1 191 ? 38.188 8.245 -52.341 1.00 98.25 191 VAL A C 1
ATOM 1298 O O . VAL A 1 191 ? 38.747 8.652 -53.359 1.00 98.25 191 VAL A O 1
ATOM 1301 N N . VAL A 1 192 ? 38.596 7.141 -51.705 1.00 98.31 192 VAL A N 1
ATOM 1302 C CA . VAL A 1 192 ? 39.737 6.327 -52.163 1.00 98.31 192 VAL A CA 1
ATOM 1303 C C . VAL A 1 192 ? 39.488 5.754 -53.562 1.00 98.31 192 VAL A C 1
ATOM 1305 O O . VAL A 1 192 ? 40.365 5.854 -54.418 1.00 98.31 192 VAL A O 1
ATOM 1308 N N . VAL A 1 193 ? 38.292 5.219 -53.836 1.00 98.25 193 VAL A N 1
ATOM 1309 C CA . VAL A 1 193 ? 37.930 4.705 -55.170 1.00 98.25 193 VAL A CA 1
ATOM 1310 C C . VAL A 1 193 ? 37.971 5.813 -56.225 1.00 98.25 193 VAL A C 1
ATOM 1312 O O . VAL A 1 193 ? 38.551 5.609 -57.290 1.00 98.25 193 VAL A O 1
ATOM 1315 N N . VAL A 1 194 ? 37.430 7.002 -55.935 1.00 98.25 194 VAL A N 1
ATOM 1316 C CA . VAL A 1 194 ? 37.480 8.152 -56.856 1.00 98.25 194 VAL A CA 1
ATOM 1317 C C . VAL A 1 194 ? 38.924 8.578 -57.138 1.00 98.25 194 VAL A C 1
ATOM 1319 O O . VAL A 1 194 ? 39.276 8.777 -58.300 1.00 98.25 194 VAL A O 1
ATOM 1322 N N . VAL A 1 195 ? 39.785 8.657 -56.117 1.00 98.25 195 VAL A N 1
ATOM 1323 C CA . VAL A 1 195 ? 41.212 8.985 -56.295 1.00 98.25 195 VAL A CA 1
ATOM 1324 C C . VAL A 1 195 ? 41.920 7.940 -57.164 1.00 98.25 195 VAL A C 1
ATOM 1326 O O . VAL A 1 195 ? 42.638 8.315 -58.090 1.00 98.25 195 VAL A O 1
ATOM 1329 N N . VAL A 1 196 ? 41.685 6.643 -56.934 1.00 98.31 196 VAL A N 1
ATOM 1330 C CA . VAL A 1 196 ? 42.262 5.565 -57.758 1.00 98.31 196 VAL A CA 1
ATOM 1331 C C . VAL A 1 196 ? 41.795 5.665 -59.214 1.00 98.31 196 VAL A C 1
ATOM 1333 O O . VAL A 1 196 ? 42.623 5.581 -60.118 1.00 98.31 196 VAL A O 1
ATOM 1336 N N . VAL A 1 197 ? 40.503 5.910 -59.462 1.00 98.31 197 VAL A N 1
ATOM 1337 C CA . VAL A 1 197 ? 39.968 6.095 -60.824 1.00 98.31 197 VAL A CA 1
ATOM 1338 C C . VAL A 1 197 ? 40.606 7.304 -61.514 1.00 98.31 197 VAL A C 1
ATOM 1340 O O . VAL A 1 197 ? 41.031 7.186 -62.661 1.00 98.31 197 VAL A O 1
ATOM 1343 N N . VAL A 1 198 ? 40.746 8.442 -60.824 1.00 98.31 198 VAL A N 1
ATOM 1344 C CA . VAL A 1 198 ? 41.412 9.637 -61.375 1.00 98.31 198 VAL A CA 1
ATOM 1345 C C . VAL A 1 198 ? 42.876 9.348 -61.720 1.00 98.31 198 VAL A C 1
ATOM 1347 O O . VAL A 1 198 ? 43.315 9.695 -62.816 1.00 98.31 198 VAL A O 1
ATOM 1350 N N . VAL A 1 199 ? 43.623 8.665 -60.846 1.00 98.25 199 VAL A N 1
ATOM 1351 C CA . VAL A 1 199 ? 45.021 8.278 -61.114 1.00 98.25 199 VAL A CA 1
ATOM 1352 C C . VAL A 1 199 ? 45.119 7.348 -62.328 1.00 98.25 199 VAL A C 1
ATOM 1354 O O . VAL A 1 199 ? 45.957 7.582 -63.198 1.00 98.25 199 VAL A O 1
ATOM 1357 N N . VAL A 1 200 ? 44.244 6.343 -62.443 1.00 98.25 200 VAL A N 1
ATOM 1358 C CA . VAL A 1 200 ? 44.213 5.436 -63.606 1.00 98.25 200 VAL A CA 1
ATOM 1359 C C . VAL A 1 200 ? 43.908 6.198 -64.899 1.00 98.25 200 VAL A C 1
ATOM 1361 O O . VAL A 1 200 ? 44.602 5.995 -65.893 1.00 98.25 200 VAL A O 1
ATOM 1364 N N . VAL A 1 201 ? 42.935 7.116 -64.894 1.00 98.25 201 VAL A N 1
ATOM 1365 C CA . VAL A 1 201 ? 42.616 7.953 -66.065 1.00 98.25 201 VAL A CA 1
ATOM 1366 C C . VAL A 1 201 ? 43.807 8.830 -66.463 1.00 98.25 201 VAL A C 1
ATOM 1368 O O . VAL A 1 201 ? 44.149 8.878 -67.643 1.00 98.25 201 VAL A O 1
ATOM 1371 N N . VAL A 1 202 ? 44.487 9.469 -65.504 1.00 98.25 202 VAL A N 1
ATOM 1372 C CA . VAL A 1 202 ? 45.691 10.276 -65.778 1.00 98.25 202 VAL A CA 1
ATOM 1373 C C . VAL A 1 202 ? 46.809 9.421 -66.381 1.00 98.25 202 VAL A C 1
ATOM 1375 O O . VAL A 1 202 ? 47.398 9.822 -67.384 1.00 98.25 202 VAL A O 1
ATOM 1378 N N . VAL A 1 203 ? 47.070 8.225 -65.841 1.00 98.19 203 VAL A N 1
ATOM 1379 C CA . VAL A 1 203 ? 48.078 7.298 -66.388 1.00 98.19 203 VAL A CA 1
ATOM 1380 C C . VAL A 1 203 ? 47.726 6.872 -67.817 1.00 98.19 203 VAL A C 1
ATOM 1382 O O . VAL A 1 203 ? 48.592 6.918 -68.689 1.00 98.19 203 VAL A O 1
ATOM 1385 N N . VAL A 1 204 ? 46.465 6.522 -68.093 1.00 98.12 204 VAL A N 1
ATOM 1386 C CA . VAL A 1 204 ? 46.010 6.159 -69.447 1.00 98.12 204 VAL A CA 1
ATOM 1387 C C . VAL A 1 204 ? 46.179 7.326 -70.424 1.00 98.12 204 VAL A C 1
ATOM 1389 O O . VAL A 1 204 ? 46.705 7.124 -71.517 1.00 98.12 204 VAL A O 1
ATOM 1392 N N . VAL A 1 205 ? 45.809 8.551 -70.035 1.00 98.25 205 VAL A N 1
ATOM 1393 C CA . VAL A 1 205 ? 45.995 9.749 -70.874 1.00 98.25 205 VAL A CA 1
ATOM 1394 C C . VAL A 1 205 ? 47.478 10.000 -71.164 1.00 98.25 205 VAL A C 1
ATOM 1396 O O . VAL A 1 205 ? 47.833 10.226 -72.319 1.00 98.25 205 VAL A O 1
ATOM 1399 N N . VAL A 1 206 ? 48.358 9.900 -70.162 1.00 98.19 206 VAL A N 1
ATOM 1400 C CA . VAL A 1 206 ? 49.812 10.056 -70.351 1.00 98.19 206 VAL A CA 1
ATOM 1401 C C . VAL A 1 206 ? 50.365 8.993 -71.306 1.00 98.19 206 VAL A C 1
ATOM 1403 O O . VAL A 1 206 ? 51.108 9.338 -72.224 1.00 98.19 206 VAL A O 1
ATOM 1406 N N . VAL A 1 207 ? 49.972 7.724 -71.155 1.00 98.12 207 VAL A N 1
ATOM 1407 C CA . VAL A 1 207 ? 50.396 6.638 -72.058 1.00 98.12 207 VAL A CA 1
ATOM 1408 C C . VAL A 1 207 ? 49.923 6.891 -73.492 1.00 98.12 207 VAL A C 1
ATOM 1410 O O . VAL A 1 207 ? 50.723 6.772 -74.419 1.00 98.12 207 VAL A O 1
ATOM 1413 N N . VAL A 1 208 ? 48.665 7.297 -73.694 1.00 98.12 208 VAL A N 1
ATOM 1414 C CA . VAL A 1 208 ? 48.132 7.625 -75.030 1.00 98.12 208 VAL A CA 1
ATOM 1415 C C . VAL A 1 208 ? 48.891 8.797 -75.659 1.00 98.12 208 VAL A C 1
ATOM 1417 O O . VAL A 1 208 ? 49.286 8.701 -76.819 1.00 98.12 208 VAL A O 1
ATOM 1420 N N . VAL A 1 209 ? 49.162 9.869 -74.906 1.00 98.12 209 VAL A N 1
ATOM 1421 C CA . VAL A 1 209 ? 49.944 11.018 -75.399 1.00 98.12 209 VAL A CA 1
ATOM 1422 C C . VAL A 1 209 ? 51.362 10.596 -75.794 1.00 98.12 209 VAL A C 1
ATOM 1424 O O . VAL A 1 209 ? 51.816 10.959 -76.878 1.00 98.12 209 VAL A O 1
ATOM 1427 N N . VAL A 1 210 ? 52.047 9.789 -74.977 1.00 98.12 210 VAL A N 1
ATOM 1428 C CA . VAL A 1 210 ? 53.393 9.278 -75.297 1.00 98.12 210 VAL A CA 1
ATOM 1429 C C . VAL A 1 210 ? 53.375 8.417 -76.564 1.00 98.12 210 VAL A C 1
ATOM 1431 O O . VAL A 1 210 ? 54.213 8.619 -77.440 1.00 98.12 210 VAL A O 1
ATOM 1434 N N . VAL A 1 211 ? 52.405 7.507 -76.712 1.00 98.06 211 VAL A N 1
ATOM 1435 C CA . VAL A 1 211 ? 52.266 6.671 -77.919 1.00 98.06 211 VAL A CA 1
ATOM 1436 C C . VAL A 1 211 ? 52.016 7.528 -79.163 1.00 98.06 211 VAL A C 1
ATOM 1438 O O . VAL A 1 211 ? 52.679 7.321 -80.178 1.00 98.06 211 VAL A O 1
ATOM 1441 N N . VAL A 1 212 ? 51.125 8.522 -79.092 1.00 98.06 212 VAL A N 1
ATOM 1442 C CA . VAL A 1 212 ? 50.850 9.440 -80.212 1.00 98.06 212 VAL A CA 1
ATOM 1443 C C . VAL A 1 212 ? 52.100 10.239 -80.596 1.00 98.06 212 VAL A C 1
ATOM 1445 O O . VAL A 1 212 ? 52.427 10.316 -81.779 1.00 98.06 212 VAL A O 1
ATOM 1448 N N . VAL A 1 213 ? 52.842 10.778 -79.622 1.00 97.94 213 VAL A N 1
ATOM 1449 C CA . VAL A 1 213 ? 54.099 11.503 -79.879 1.00 97.94 213 VAL A CA 1
ATOM 1450 C C . VAL A 1 213 ? 55.138 10.596 -80.543 1.00 97.94 213 VAL A C 1
ATOM 1452 O O . VAL A 1 213 ? 55.743 11.002 -81.533 1.00 97.94 213 VAL A O 1
ATOM 1455 N N . VAL A 1 214 ? 55.315 9.359 -80.063 1.00 97.75 214 VAL A N 1
ATOM 1456 C CA . VAL A 1 214 ? 56.246 8.391 -80.669 1.00 97.75 214 VAL A CA 1
ATOM 1457 C C . VAL A 1 214 ? 55.846 8.064 -82.111 1.00 97.75 214 VAL A C 1
ATOM 1459 O O . VAL A 1 214 ? 56.703 8.105 -82.990 1.00 97.75 214 VAL A O 1
ATOM 1462 N N . VAL A 1 215 ? 54.563 7.801 -82.384 1.00 97.62 215 VAL A N 1
ATOM 1463 C CA . VAL A 1 215 ? 54.073 7.514 -83.745 1.00 97.62 215 VAL A CA 1
ATOM 1464 C C . VAL A 1 215 ? 54.313 8.697 -84.687 1.00 97.62 215 VAL A C 1
ATOM 1466 O O . VAL A 1 215 ? 54.843 8.496 -85.778 1.00 97.62 215 VAL A O 1
ATOM 1469 N N . VAL A 1 216 ? 54.006 9.928 -84.261 1.00 97.62 216 VAL A N 1
ATOM 1470 C CA . VAL A 1 216 ? 54.227 11.139 -85.073 1.00 97.62 216 VAL A CA 1
ATOM 1471 C C . VAL A 1 216 ? 55.715 11.370 -85.349 1.00 97.62 216 VAL A C 1
ATOM 1473 O O . VAL A 1 216 ? 56.086 11.640 -86.490 1.00 97.62 216 VAL A O 1
ATOM 1476 N N . VAL A 1 217 ? 56.587 11.222 -84.344 1.00 97.31 217 VAL A N 1
ATOM 1477 C CA . VAL A 1 217 ? 58.046 11.346 -84.527 1.00 97.31 217 VAL A CA 1
ATOM 1478 C C . VAL A 1 217 ? 58.562 10.296 -85.513 1.00 97.31 217 VAL A C 1
ATOM 1480 O O . VAL A 1 217 ? 59.312 10.634 -86.427 1.00 97.31 217 VAL A O 1
ATOM 1483 N N . VAL A 1 218 ? 58.128 9.040 -85.379 1.00 97.19 218 VAL A N 1
ATOM 1484 C CA . VAL A 1 218 ? 58.512 7.944 -86.281 1.00 97.19 218 VAL A CA 1
ATOM 1485 C C . VAL A 1 218 ? 58.036 8.204 -87.716 1.00 97.19 218 VAL A C 1
ATOM 1487 O O . VAL A 1 218 ? 58.817 8.042 -88.653 1.00 97.19 218 VAL A O 1
ATOM 1490 N N . GLU A 1 219 ? 56.798 8.664 -87.914 1.00 97.31 219 GLU A N 1
ATOM 1491 C CA . GLU A 1 219 ? 56.267 8.984 -89.245 1.00 97.31 219 GLU A CA 1
ATOM 1492 C C . GLU A 1 219 ? 57.019 10.153 -89.907 1.00 97.31 219 GLU A C 1
ATOM 1494 O O . GLU A 1 219 ? 57.344 10.091 -91.097 1.00 97.31 219 GLU A O 1
ATOM 1499 N N . VAL A 1 220 ? 57.351 11.200 -89.142 1.00 96.56 220 VAL A N 1
ATOM 1500 C CA . VAL A 1 220 ? 58.163 12.332 -89.619 1.00 96.56 220 VAL A CA 1
ATOM 1501 C C . VAL A 1 220 ? 59.571 11.872 -90.001 1.00 96.56 220 VAL A C 1
ATOM 1503 O O . VAL A 1 220 ? 60.044 12.227 -91.080 1.00 96.56 220 VAL A O 1
ATOM 1506 N N . VAL A 1 221 ? 60.224 11.040 -89.182 1.00 96.12 221 VAL A N 1
ATOM 1507 C CA . VAL A 1 221 ? 61.555 10.489 -89.490 1.00 96.12 221 VAL A CA 1
ATOM 1508 C C . VAL A 1 221 ? 61.523 9.643 -90.766 1.00 96.12 221 VAL A C 1
ATOM 1510 O O . VAL A 1 221 ? 62.357 9.861 -91.643 1.00 96.12 221 VAL A O 1
ATOM 1513 N N . TYR A 1 222 ? 60.539 8.753 -90.938 1.00 95.56 222 TYR A N 1
ATOM 1514 C CA . TYR A 1 222 ? 60.391 7.978 -92.179 1.00 95.56 222 TYR A CA 1
ATOM 1515 C C . TYR A 1 222 ? 60.148 8.865 -93.409 1.00 95.56 222 TYR A C 1
ATOM 1517 O O . TYR A 1 222 ? 60.711 8.601 -94.473 1.00 95.56 222 TYR A O 1
ATOM 1525 N N . LYS A 1 223 ? 59.348 9.933 -93.281 1.00 95.69 223 LYS A N 1
ATOM 1526 C CA . LYS A 1 223 ? 59.113 10.903 -94.364 1.00 95.69 223 LYS A CA 1
ATOM 1527 C C . LYS A 1 223 ? 60.384 11.665 -94.744 1.00 95.69 223 LYS A C 1
ATOM 1529 O O . LYS 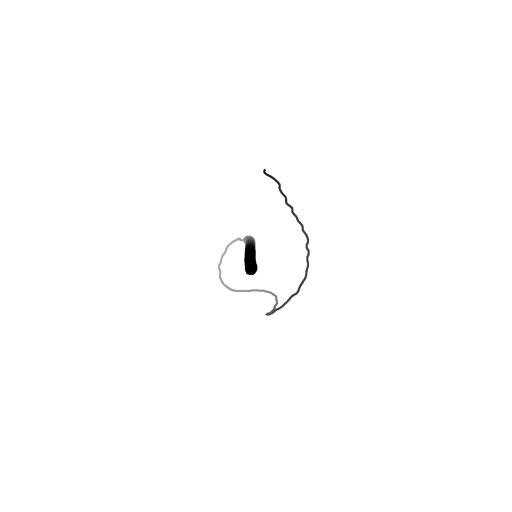A 1 223 ? 60.673 11.774 -95.930 1.00 95.69 223 LYS A O 1
ATOM 1534 N N . VAL A 1 224 ? 61.156 12.146 -93.767 1.00 94.06 224 VAL A N 1
ATOM 1535 C CA . VAL A 1 224 ? 62.433 12.844 -94.008 1.00 94.06 224 VAL A CA 1
ATOM 1536 C C . VAL A 1 224 ? 63.463 11.903 -94.634 1.00 94.06 224 VAL A C 1
ATOM 1538 O O . VAL A 1 224 ? 64.076 12.258 -95.634 1.00 94.06 224 VAL A O 1
ATOM 1541 N N . PHE A 1 225 ? 63.609 10.683 -94.113 1.00 92.56 225 PHE A N 1
ATOM 1542 C CA . PHE A 1 225 ? 64.540 9.684 -94.646 1.00 92.56 225 PHE A CA 1
ATOM 1543 C C . PHE A 1 225 ? 64.217 9.317 -96.105 1.00 92.56 225 PHE A C 1
ATOM 1545 O O . PHE A 1 225 ? 65.115 9.244 -96.936 1.00 92.56 225 PHE A O 1
ATOM 1552 N N . LYS A 1 226 ? 62.926 9.188 -96.447 1.00 93.94 226 LYS A N 1
ATOM 1553 C CA . LYS A 1 226 ? 62.454 8.938 -97.820 1.00 93.94 226 LYS A CA 1
ATOM 1554 C C . LYS A 1 226 ? 62.638 10.129 -98.780 1.00 93.94 226 LYS A C 1
ATOM 1556 O O . LYS A 1 226 ? 62.560 9.933 -99.985 1.00 93.94 226 LYS A O 1
ATOM 1561 N N . LEU A 1 227 ? 62.860 11.346 -98.279 1.00 90.94 227 LEU A N 1
ATOM 1562 C CA . LEU A 1 227 ? 63.167 12.531 -99.099 1.00 90.94 227 LEU A CA 1
ATOM 1563 C C . LEU A 1 227 ? 64.678 12.743 -99.313 1.00 90.94 227 LEU A C 1
ATOM 1565 O O . LEU A 1 227 ? 65.063 13.658 -100.036 1.00 90.94 227 LEU A O 1
ATOM 1569 N N . LEU A 1 228 ? 65.524 11.926 -98.674 1.00 89.88 228 LEU A N 1
ATOM 1570 C CA . LEU A 1 228 ? 66.989 11.981 -98.752 1.00 89.88 228 LEU A CA 1
ATOM 1571 C C . LEU A 1 228 ? 67.593 10.819 -99.571 1.00 89.88 228 LEU A C 1
ATOM 1573 O O . LEU A 1 228 ? 68.816 10.680 -99.605 1.00 89.88 228 LEU A O 1
ATOM 1577 N N . MET A 1 229 ? 66.746 9.998 -100.205 1.00 86.69 229 MET A N 1
ATOM 1578 C CA . MET A 1 229 ? 67.091 8.857 -101.068 1.00 86.69 229 MET A CA 1
ATOM 1579 C C . MET A 1 229 ? 66.467 9.014 -102.455 1.00 86.69 229 MET A C 1
ATOM 1581 O O . MET A 1 229 ? 67.182 8.703 -103.430 1.00 86.69 229 MET A O 1
#

Secondary structure (DSSP, 8-state):
------------------------------------------------------------------------TTHHHHHHHHHHHHHHHHHHHHHHHHHHHHHHHHHHHHHHHHHHHHHHHHHHHHHHHHHHHHHHHHHHHHHHHHHHHHHHHHHHHHHHHHHHHHHHHHHHHHHHHHHHHHHHHHHHHHHHHHHHHHHHHHHHHHHHHHHHHHHHHHHHHHHHHHT--

Foldseek 3Di:
DDDDDDDDDDDDDDDDDDDDDDDDDDDDDDDDDDDDDDDDDDDDDDDDYDYDDDDDDDDDDDDDDDDDDDPDPPVVVVVVVVVVVVVVVVVVVVVVVVVVVVVVVVVVVVVVVVVVVVVVVVVVVVVVVVVVVVVVVVVVVVVVVVVVVVVVVVVVVVVVVVVVVVVVVVVVVVVVVVVVVVVVVVVVVVVVVVVVVVVVVVVVVVVVVVVVVVVVVVVVVVVVVVVVD

Organism: Dreissena polymorpha (NCBI:txid45954)

pLDDT: mean 77.63, std 26.4, range [31.64, 98.31]